Protein 3DD4 (pdb70)

Structure (mmCIF, N/CA/C/O backbone):
data_3DD4
#
_entry.id   3DD4
#
_cell.length_a   96.300
_cell.length_b   96.300
_cell.length_c   71.100
_cell.angle_alpha   90.00
_cell.angle_beta   90.00
_cell.angle_gamma   90.00
#
_symmetry.space_group_name_H-M   'I 41'
#
loop_
_entity.id
_entity.type
_entity.pdbx_description
1 polymer 'Kv channel-interacting protein 4'
2 non-polymer 'CALCIUM ION'
3 water water
#
loop_
_atom_site.group_PDB
_atom_site.id
_atom_site.type_symbol
_atom_site.label_atom_id
_atom_site.label_alt_id
_atom_site.label_comp_id
_atom_site.label_asym_id
_atom_site.label_entity_id
_atom_site.label_seq_id
_atom_site.pdbx_PDB_ins_code
_atom_site.Cartn_x
_atom_site.Cartn_y
_atom_site.Cartn_z
_atom_site.occupancy
_atom_site.B_iso_or_equiv
_atom_site.auth_seq_id
_atom_site.auth_comp_id
_atom_site.auth_asym_id
_atom_site.auth_atom_id
_atom_site.pdbx_PDB_model_num
ATOM 1 N N . MET A 1 1 ? -3.025 -4.643 3.008 1.00 121.53 1 MET A N 1
ATOM 2 C CA . MET A 1 1 ? -4.271 -3.817 3.013 1.00 118.02 1 MET A CA 1
ATOM 3 C C . MET A 1 1 ? -4.700 -3.401 1.600 1.00 124.54 1 MET A C 1
ATOM 4 O O . MET A 1 1 ? -5.116 -4.237 0.793 1.00 128.16 1 MET A O 1
ATOM 9 N N . ASN A 1 2 ? -4.600 -2.106 1.311 1.00 177.66 2 ASN A N 1
ATOM 10 C CA . ASN A 1 2 ? -4.969 -1.575 0.003 1.00 178.29 2 ASN A CA 1
ATOM 11 C C . ASN A 1 2 ? -4.022 -2.076 -1.077 1.00 177.14 2 ASN A C 1
ATOM 12 O O . ASN A 1 2 ? -4.464 -2.563 -2.117 1.00 178.89 2 ASN A O 1
ATOM 17 N N . LEU A 1 3 ? -2.720 -1.959 -0.820 1.00 136.65 3 LEU A N 1
ATOM 18 C CA . LEU A 1 3 ? -1.705 -2.372 -1.781 1.00 135.22 3 LEU A CA 1
ATOM 19 C C . LEU A 1 3 ? -2.073 -3.667 -2.494 1.00 130.92 3 LEU A C 1
ATOM 20 O O . LEU A 1 3 ? -1.893 -3.777 -3.704 1.00 127.50 3 LEU A O 1
ATOM 25 N N . GLU A 1 4 ? -2.596 -4.644 -1.759 1.00 120.35 4 GLU A N 1
ATOM 26 C CA . GLU A 1 4 ? -2.986 -5.911 -2.377 1.00 117.40 4 GLU A CA 1
ATOM 27 C C . GLU A 1 4 ? -3.841 -5.642 -3.611 1.00 105.40 4 GLU A C 1
ATOM 28 O O . GLU A 1 4 ? -3.445 -5.962 -4.729 1.00 116.28 4 GLU A O 1
ATOM 34 N N . GLY A 1 5 ? -5.012 -5.047 -3.396 1.00 139.14 5 GLY A N 1
ATOM 35 C CA . GLY A 1 5 ? -5.913 -4.747 -4.494 1.00 121.69 5 GLY A CA 1
ATOM 36 C C . GLY A 1 5 ? -5.331 -3.808 -5.536 1.00 115.27 5 GLY A C 1
ATOM 37 O O . GLY A 1 5 ? -5.911 -3.635 -6.614 1.00 112.77 5 GLY A O 1
ATOM 38 N N . LEU A 1 6 ? -4.185 -3.203 -5.223 1.00 86.63 6 LEU A N 1
ATOM 39 C CA . LEU A 1 6 ? -3.530 -2.274 -6.141 1.00 86.65 6 LEU A CA 1
ATOM 40 C C . LEU A 1 6 ? -2.418 -2.972 -6.916 1.00 87.40 6 LEU A C 1
ATOM 41 O O . LEU A 1 6 ? -2.208 -2.693 -8.094 1.00 85.67 6 LEU A O 1
ATOM 46 N N . GLU A 1 7 ? -1.685 -3.851 -6.240 1.00 80.17 7 GLU A N 1
ATOM 47 C CA . GLU A 1 7 ? -0.626 -4.607 -6.894 1.00 86.14 7 GLU A CA 1
ATOM 48 C C . GLU A 1 7 ? -1.353 -5.429 -7.935 1.00 81.00 7 GLU A C 1
ATOM 49 O O . GLU A 1 7 ? -0.816 -5.733 -8.993 1.00 82.05 7 GLU A O 1
ATOM 55 N N . MET A 1 8 ? -2.591 -5.785 -7.613 1.00 81.70 8 MET A N 1
ATOM 56 C CA . MET A 1 8 ? -3.429 -6.572 -8.504 1.00 83.75 8 MET A CA 1
ATOM 57 C C . MET A 1 8 ? -3.633 -5.865 -9.833 1.00 79.88 8 MET A C 1
ATOM 58 O O . MET A 1 8 ? -3.327 -6.407 -10.898 1.00 80.73 8 MET A O 1
ATOM 63 N N . ILE A 1 9 ? -4.163 -4.654 -9.764 1.00 85.28 9 ILE A N 1
ATOM 64 C CA . ILE A 1 9 ? -4.405 -3.874 -10.960 1.00 84.09 9 ILE A CA 1
ATOM 65 C C . ILE A 1 9 ? -3.128 -3.777 -11.800 1.00 77.60 9 ILE A C 1
ATOM 66 O O . ILE A 1 9 ? -3.175 -3.893 -13.019 1.00 75.95 9 ILE A O 1
ATOM 71 N N . ALA A 1 10 ? -1.988 -3.570 -11.151 1.00 98.52 10 ALA A N 1
ATOM 72 C CA . ALA A 1 10 ? -0.725 -3.475 -11.868 1.00 94.08 10 ALA A CA 1
ATOM 73 C C . ALA A 1 10 ? -0.480 -4.821 -12.494 1.00 91.37 10 ALA A C 1
ATOM 74 O O . ALA A 1 10 ? 0.022 -4.919 -13.608 1.00 90.44 10 ALA A O 1
ATOM 76 N N . VAL A 1 11 ? -0.843 -5.869 -11.769 1.00 69.04 11 VAL A N 1
ATOM 77 C CA . VAL A 1 11 ? -0.652 -7.223 -12.247 1.00 69.19 11 VAL A CA 1
ATOM 78 C C . VAL A 1 11 ? -1.539 -7.523 -13.449 1.00 66.82 11 VAL A C 1
ATOM 79 O O . VAL A 1 11 ? -1.082 -8.121 -14.416 1.0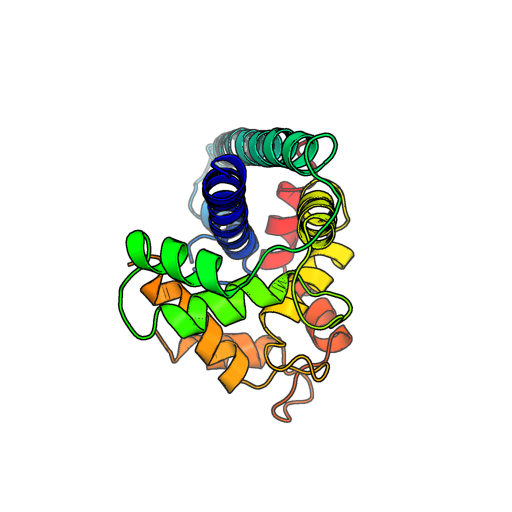0 68.73 11 VAL A O 1
ATOM 83 N N . LEU A 1 12 ? -2.799 -7.100 -13.391 1.00 73.17 12 LEU A N 1
ATOM 84 C CA . LEU A 1 12 ? -3.733 -7.329 -14.489 1.00 72.59 12 LEU A CA 1
ATOM 85 C C . LEU A 1 12 ? -3.232 -6.646 -15.775 1.00 71.47 12 LEU A C 1
ATOM 86 O O . LEU A 1 12 ? -3.414 -7.177 -16.870 1.00 71.53 12 LEU A O 1
ATOM 91 N N . ILE A 1 13 ? -2.625 -5.464 -15.647 1.00 56.96 13 ILE A N 1
ATOM 92 C CA . ILE A 1 13 ? -2.081 -4.745 -16.799 1.00 58.26 13 ILE A CA 1
ATOM 93 C C . ILE A 1 13 ? -1.084 -5.695 -17.453 1.00 55.61 13 ILE A C 1
ATOM 94 O O . ILE A 1 13 ? -1.256 -6.098 -18.599 1.00 58.43 13 ILE A O 1
ATOM 99 N N . VAL A 1 14 ? -0.042 -6.025 -16.697 1.00 56.69 14 VAL A N 1
ATOM 100 C CA . VAL A 1 14 ? 1.012 -6.939 -17.122 1.00 56.64 14 VAL A CA 1
ATOM 101 C C . VAL A 1 14 ? 0.512 -8.117 -17.992 1.00 54.90 14 VAL A C 1
ATOM 102 O O . VAL A 1 14 ? 1.208 -8.564 -18.901 1.00 54.52 14 VAL A O 1
ATOM 106 N N . ILE A 1 15 ? -0.683 -8.622 -17.702 1.00 53.42 15 ILE A N 1
ATOM 107 C CA . ILE A 1 15 ? -1.265 -9.697 -18.488 1.00 57.33 15 ILE A CA 1
ATOM 108 C C . ILE A 1 15 ? -1.732 -9.106 -19.822 1.00 55.51 15 ILE A C 1
ATOM 109 O O . ILE A 1 15 ? -1.331 -9.566 -20.889 1.00 57.33 15 ILE A O 1
ATOM 114 N N . VAL A 1 16 ? -2.584 -8.086 -19.753 1.00 61.75 16 VAL A N 1
ATOM 115 C CA . VAL A 1 16 ? -3.093 -7.455 -20.959 1.00 58.68 16 VAL A CA 1
ATOM 116 C C . VAL A 1 16 ? -1.957 -7.135 -21.909 1.00 61.21 16 VAL A C 1
ATOM 117 O O . VAL A 1 16 ? -2.052 -7.411 -23.094 1.00 58.93 16 VAL A O 1
ATOM 121 N N . LEU A 1 17 ? -0.879 -6.548 -21.400 1.00 64.15 17 LEU A N 1
ATOM 122 C CA . LEU A 1 17 ? 0.285 -6.255 -22.241 1.00 68.76 17 LEU A CA 1
ATOM 123 C C . LEU A 1 17 ? 0.884 -7.567 -22.750 1.00 72.30 17 LEU A C 1
ATOM 124 O O . LEU A 1 17 ? 1.289 -7.657 -23.910 1.00 73.55 17 LEU A O 1
ATOM 129 N N . PHE A 1 18 ? 0.939 -8.582 -21.879 1.00 60.44 18 PHE A N 1
ATOM 130 C CA . PHE A 1 18 ? 1.507 -9.880 -22.253 1.00 62.33 18 PHE A CA 1
ATOM 131 C C . PHE A 1 18 ? 0.778 -10.542 -23.396 1.00 56.24 18 PHE A C 1
ATOM 132 O O . PHE A 1 18 ? 1.387 -11.239 -24.191 1.00 57.18 18 PHE A O 1
ATOM 140 N N . VAL A 1 19 ? -0.525 -10.315 -23.487 1.00 58.43 19 VAL A N 1
ATOM 141 C CA . VAL A 1 19 ? -1.303 -10.876 -24.582 1.00 53.98 19 VAL A CA 1
ATOM 142 C C . VAL A 1 19 ? -0.998 -10.029 -25.817 1.00 52.82 19 VAL A C 1
ATOM 143 O O . VAL A 1 19 ? -0.578 -10.566 -26.839 1.00 51.24 19 VAL A O 1
ATOM 147 N N . LYS A 1 20 ? -1.203 -8.711 -25.699 1.00 45.78 20 LYS A N 1
ATOM 148 C CA . LYS A 1 20 ? -0.990 -7.779 -26.802 1.00 46.10 20 LYS A CA 1
ATOM 149 C C . LYS A 1 20 ? 0.264 -8.156 -27.529 1.00 44.15 20 LYS A C 1
ATOM 150 O O . LYS A 1 20 ? 0.227 -8.384 -28.748 1.00 46.11 20 LYS A O 1
ATOM 156 N N . LEU A 1 21 ? 1.363 -8.224 -26.769 1.00 51.97 21 LEU A N 1
ATOM 157 C CA . LEU A 1 21 ? 2.686 -8.564 -27.299 1.00 52.42 21 LEU A CA 1
ATOM 158 C C . LEU A 1 21 ? 2.721 -9.948 -27.919 1.00 53.62 21 LEU A C 1
ATOM 159 O O . LEU A 1 21 ? 3.144 -10.119 -29.059 1.00 53.04 21 LEU A O 1
ATOM 164 N N . LEU A 1 22 ? 2.277 -10.937 -27.164 1.00 51.56 22 LEU A N 1
ATOM 165 C CA . LEU A 1 22 ? 2.237 -12.290 -27.662 1.00 55.20 22 LEU A CA 1
ATOM 166 C C . LEU A 1 22 ? 1.563 -12.278 -29.039 1.00 54.83 22 LEU A C 1
ATOM 167 O O . LEU A 1 22 ? 2.069 -12.868 -29.992 1.00 55.37 22 LEU A O 1
ATOM 172 N N . GLU A 1 23 ? 0.427 -11.593 -29.137 1.00 61.42 23 GLU A N 1
ATOM 173 C CA . GLU A 1 23 ? -0.295 -11.497 -30.392 1.00 61.35 23 GLU A CA 1
ATOM 174 C C . GLU A 1 23 ? 0.565 -10.830 -31.437 1.00 61.66 23 GLU A C 1
ATOM 175 O O . GLU A 1 23 ? 0.570 -11.244 -32.600 1.00 59.10 23 GLU A O 1
ATOM 181 N N . GLN A 1 24 ? 1.255 -9.767 -31.011 1.00 53.93 24 GLN A N 1
ATOM 182 C CA . GLN A 1 24 ? 2.141 -8.986 -31.864 1.00 56.70 24 GLN A CA 1
ATOM 183 C C . GLN A 1 24 ? 3.190 -9.894 -32.443 1.00 55.07 24 GLN A C 1
ATOM 184 O O . GLN A 1 24 ? 3.590 -9.727 -33.584 1.00 53.97 24 GLN A O 1
ATOM 190 N N . PHE A 1 25 ? 3.626 -10.855 -31.639 1.00 60.42 25 PHE A N 1
ATOM 191 C CA . PHE A 1 25 ? 4.638 -11.827 -32.045 1.00 59.72 25 PHE A CA 1
ATOM 192 C C . PHE A 1 25 ? 4.131 -12.910 -32.982 1.00 59.36 25 PHE A C 1
ATOM 193 O O . PHE A 1 25 ? 4.931 -13.634 -33.563 1.00 60.18 25 PHE A O 1
ATOM 201 N N . GLY A 1 26 ? 2.817 -13.032 -33.123 1.00 57.60 26 GLY A N 1
ATOM 202 C CA . GLY A 1 26 ? 2.290 -14.067 -33.988 1.00 58.81 26 GLY A CA 1
ATOM 203 C C . GLY A 1 26 ? 2.323 -15.382 -33.229 1.00 62.76 26 GLY A C 1
ATOM 204 O O . GLY A 1 26 ? 2.233 -16.471 -33.795 1.00 61.85 26 GLY A O 1
ATOM 205 N N . LEU A 1 27 ? 2.481 -15.289 -31.922 1.00 65.64 27 LEU A N 1
ATOM 206 C CA . LEU A 1 27 ? 2.499 -16.492 -31.128 1.00 71.95 27 LEU A CA 1
ATOM 207 C C . LEU A 1 27 ? 1.061 -16.751 -30.729 1.00 78.83 27 LEU A C 1
ATOM 208 O O . LEU A 1 27 ? 0.773 -17.724 -30.039 1.00 76.06 27 LEU A O 1
ATOM 213 N N . ILE A 1 28 ? 0.161 -15.872 -31.180 1.00 65.79 28 ILE A N 1
ATOM 214 C CA . ILE A 1 28 ? -1.272 -15.983 -30.882 1.00 80.53 28 ILE A CA 1
ATOM 215 C C . ILE A 1 28 ? -2.110 -15.760 -32.152 1.00 93.27 28 ILE A C 1
ATOM 216 O O . ILE A 1 28 ? -2.846 -16.680 -32.568 1.00 98.00 28 ILE A O 1
ATOM 221 N N . GLU A 1 33 ? -3.339 -11.712 -37.681 1.00 106.84 33 GLU A N 1
ATOM 222 C CA . GLU A 1 33 ? -3.805 -10.414 -38.267 1.00 103.44 33 GLU A CA 1
ATOM 223 C C . GLU A 1 33 ? -3.168 -9.232 -37.518 1.00 96.56 33 GLU A C 1
ATOM 224 O O . GLU A 1 33 ? -2.873 -8.188 -38.099 1.00 99.93 33 GLU A O 1
ATOM 230 N N . ASP A 1 34 ? -2.965 -9.412 -36.219 1.00 108.18 34 ASP A N 1
ATOM 231 C CA . ASP A 1 34 ? -2.386 -8.375 -35.383 1.00 100.52 34 ASP A CA 1
ATOM 232 C C . ASP A 1 34 ? -0.881 -8.535 -35.284 1.00 95.30 34 ASP A C 1
ATOM 233 O O . ASP A 1 34 ? -0.262 -8.058 -34.334 1.00 92.33 34 ASP A O 1
ATOM 238 N N . SER A 1 35 ? -0.280 -9.199 -36.259 1.00 76.12 35 SER A N 1
ATOM 239 C CA . SER A 1 35 ? 1.159 -9.414 -36.213 1.00 70.61 35 SER A CA 1
ATOM 240 C C . SER A 1 35 ? 1.935 -8.204 -36.711 1.00 66.54 35 SER A C 1
ATOM 241 O O . SER A 1 35 ? 1.551 -7.591 -37.708 1.00 67.02 35 SER A O 1
ATOM 244 N N . VAL A 1 36 ? 3.025 -7.852 -36.024 1.00 63.52 36 VAL A N 1
ATOM 245 C CA . VAL A 1 36 ? 3.810 -6.693 -36.449 1.00 57.75 36 VAL A CA 1
ATOM 246 C C . VAL A 1 36 ? 4.260 -6.883 -37.885 1.00 55.47 36 VAL A C 1
ATOM 247 O O . VAL A 1 36 ? 4.300 -5.937 -38.654 1.00 56.16 36 VAL A O 1
ATOM 251 N N . GLU A 1 37 ? 4.599 -8.106 -38.260 1.00 58.99 37 GLU A N 1
ATOM 252 C CA . GLU A 1 37 ? 5.008 -8.342 -39.635 1.00 61.02 37 GLU A CA 1
ATOM 253 C C . GLU A 1 37 ? 3.814 -8.144 -40.564 1.00 60.48 37 GLU A C 1
ATOM 254 O O . GLU A 1 37 ? 3.968 -7.582 -41.650 1.00 61.63 37 GLU A O 1
ATOM 260 N N . ASP A 1 38 ? 2.633 -8.593 -40.127 1.00 58.01 38 ASP A N 1
ATOM 261 C CA . ASP A 1 38 ? 1.405 -8.459 -40.919 1.00 59.98 38 ASP A CA 1
ATOM 262 C C . ASP A 1 38 ? 1.154 -6.977 -41.092 1.00 58.81 38 ASP A C 1
ATOM 263 O O . ASP A 1 38 ? 0.834 -6.486 -42.173 1.00 59.24 38 ASP A O 1
ATOM 268 N N . GLU A 1 39 ? 1.298 -6.269 -39.986 1.00 63.16 39 GLU A N 1
ATOM 269 C CA . GLU A 1 39 ? 1.115 -4.839 -39.961 1.00 64.23 39 GLU A CA 1
ATOM 270 C C . GLU A 1 39 ? 2.097 -4.199 -40.944 1.00 62.75 39 GLU A C 1
ATOM 271 O O . GLU A 1 39 ? 1.758 -3.263 -41.654 1.00 61.83 39 GLU A O 1
ATOM 277 N N . LEU A 1 40 ? 3.315 -4.725 -41.000 1.00 55.00 40 LEU A N 1
ATOM 278 C CA . LEU A 1 40 ? 4.331 -4.163 -41.864 1.00 57.91 40 LEU A CA 1
ATOM 279 C C . LEU A 1 40 ? 4.016 -4.371 -43.305 1.00 56.64 40 LEU A C 1
ATOM 280 O O . LEU A 1 40 ? 4.061 -3.428 -44.078 1.00 56.60 40 LEU A O 1
ATOM 285 N N . GLU A 1 41 ? 3.712 -5.611 -43.671 1.00 67.99 41 GLU A N 1
ATOM 286 C CA . GLU A 1 41 ? 3.413 -5.968 -45.057 1.00 70.05 41 GLU A CA 1
ATOM 287 C C . GLU A 1 41 ? 2.088 -5.440 -45.577 1.00 71.13 41 GLU A C 1
ATOM 288 O O . GLU A 1 41 ? 1.727 -5.691 -46.720 1.00 72.30 41 GLU A O 1
ATOM 294 N N . MET A 1 42 ? 1.361 -4.710 -44.742 1.00 76.99 42 MET A N 1
ATOM 295 C CA . MET A 1 42 ? 0.077 -4.133 -45.126 1.00 79.42 42 MET A CA 1
ATOM 296 C C . MET A 1 42 ? 0.354 -2.758 -45.744 1.00 79.60 42 MET A C 1
ATOM 297 O O . MET A 1 42 ? -0.504 -2.173 -46.404 1.00 79.81 42 MET A O 1
ATOM 302 N N . ALA A 1 43 ? 1.559 -2.244 -45.521 1.00 67.49 43 ALA A N 1
ATOM 303 C CA . ALA A 1 43 ? 1.956 -0.945 -46.049 1.00 68.58 43 ALA A CA 1
ATOM 304 C C . ALA A 1 43 ? 2.166 -1.046 -47.557 1.00 69.11 43 ALA A C 1
ATOM 305 O O . ALA A 1 43 ? 1.820 -2.064 -48.161 1.00 68.75 43 ALA A O 1
ATOM 307 N N . THR A 1 44 ? 2.764 -0.024 -48.165 1.00 76.00 44 THR A N 1
ATOM 308 C CA . THR A 1 44 ? 2.943 -0.035 -49.614 1.00 82.50 44 THR A CA 1
ATOM 309 C C . THR A 1 44 ? 4.340 0.120 -50.220 1.00 85.71 44 THR A C 1
ATOM 310 O O . THR A 1 44 ? 5.252 -0.676 -50.001 1.00 87.60 44 THR A O 1
ATOM 314 N N . VAL A 1 45 ? 4.451 1.157 -51.042 1.00 142.74 45 VAL A N 1
ATOM 315 C CA . VAL A 1 45 ? 5.667 1.495 -51.760 1.00 151.91 45 VAL A CA 1
ATOM 316 C C . VAL A 1 45 ? 6.588 2.393 -50.939 1.00 150.76 45 VAL A C 1
ATOM 317 O O . VAL A 1 45 ? 7.240 1.925 -50.011 1.00 154.21 45 VAL A O 1
ATOM 321 N N . ARG A 1 46 ? 6.633 3.677 -51.276 1.00 141.56 46 ARG A N 1
ATOM 322 C CA . ARG A 1 46 ? 7.495 4.615 -50.570 1.00 142.57 46 ARG A CA 1
ATOM 323 C C . ARG A 1 46 ? 7.062 4.805 -49.120 1.00 140.63 46 ARG A C 1
ATOM 324 O O . ARG A 1 46 ? 7.326 5.853 -48.520 1.00 138.67 46 ARG A O 1
ATOM 332 N N . HIS A 1 47 ? 6.393 3.804 -48.555 1.00 94.03 47 HIS A N 1
ATOM 333 C CA . HIS A 1 47 ? 5.951 3.902 -47.165 1.00 93.07 47 HIS A CA 1
ATOM 334 C C . HIS A 1 47 ? 6.559 2.845 -46.244 1.00 87.71 47 HIS A C 1
ATOM 335 O O . HIS A 1 47 ? 6.766 3.093 -45.059 1.00 89.68 47 HIS A O 1
ATOM 342 N N . ARG A 1 48 ? 6.862 1.677 -46.797 1.00 81.68 48 ARG A N 1
ATOM 343 C CA . ARG A 1 48 ? 7.450 0.593 -46.019 1.00 75.60 48 ARG A CA 1
ATOM 344 C C . ARG A 1 48 ? 8.387 1.134 -44.935 1.00 73.21 48 ARG A C 1
ATOM 345 O O . ARG A 1 48 ? 8.207 0.840 -43.750 1.00 67.51 48 ARG A O 1
ATOM 353 N N . PRO A 1 49 ? 9.403 1.933 -45.321 1.00 79.55 49 PRO A N 1
ATOM 354 C CA . PRO A 1 49 ? 10.306 2.463 -44.297 1.00 77.81 49 PRO A CA 1
ATOM 355 C C . PRO A 1 49 ? 9.617 3.376 -43.287 1.00 78.25 49 PRO A C 1
ATOM 356 O O . PRO A 1 49 ? 9.998 3.423 -42.119 1.00 74.37 49 PRO A O 1
ATOM 360 N N . GLU A 1 50 ? 8.602 4.103 -43.733 1.00 79.08 50 GLU A N 1
ATOM 361 C CA . GLU A 1 50 ? 7.880 4.990 -42.835 1.00 80.76 50 GLU A CA 1
ATOM 362 C C . GLU A 1 50 ? 7.048 4.173 -41.849 1.00 79.93 50 GLU A C 1
ATOM 363 O O . GLU A 1 50 ? 6.832 4.587 -40.713 1.00 79.68 50 GLU A O 1
ATOM 369 N N . ALA A 1 51 ? 6.603 3.000 -42.288 1.00 66.02 51 ALA A N 1
ATOM 370 C CA . ALA A 1 51 ? 5.815 2.091 -41.457 1.00 65.02 51 ALA A CA 1
ATOM 371 C C . ALA A 1 51 ? 6.730 1.445 -40.421 1.00 62.86 51 ALA A C 1
ATOM 372 O O . ALA A 1 51 ? 6.414 1.377 -39.233 1.00 65.20 51 ALA A O 1
ATOM 374 N N . LEU A 1 52 ? 7.872 0.962 -40.891 1.00 59.71 52 LEU A N 1
ATOM 375 C CA . LEU A 1 52 ? 8.867 0.349 -40.020 1.00 62.75 52 LEU A CA 1
ATOM 376 C C . LEU A 1 52 ? 9.172 1.310 -38.859 1.00 63.14 52 LEU A C 1
ATOM 377 O O . LEU A 1 52 ? 9.322 0.901 -37.712 1.00 61.95 52 LEU A O 1
ATOM 382 N N . GLU A 1 53 ? 9.255 2.598 -39.162 1.00 63.22 53 GLU A N 1
ATOM 383 C CA . GLU A 1 53 ? 9.516 3.591 -38.130 1.00 70.34 53 GLU A CA 1
ATOM 384 C C . GLU A 1 53 ? 8.382 3.652 -37.095 1.00 69.61 53 GLU A C 1
ATOM 385 O O . GLU A 1 53 ? 8.652 3.654 -35.892 1.00 71.45 53 GLU A O 1
ATOM 391 N N . LEU A 1 54 ? 7.127 3.709 -37.562 1.00 74.77 54 LEU A N 1
ATOM 392 C CA . LEU A 1 54 ? 5.952 3.748 -36.672 1.00 75.19 54 LEU A CA 1
ATOM 393 C C . LEU A 1 54 ? 5.901 2.528 -35.781 1.00 72.03 54 LEU A C 1
ATOM 394 O O . LEU A 1 54 ? 5.750 2.641 -34.567 1.00 72.44 54 LEU A O 1
ATOM 399 N N . LEU A 1 55 ? 5.999 1.358 -36.397 1.00 68.94 55 LEU A N 1
ATOM 400 C CA . LEU A 1 55 ? 5.992 0.120 -35.651 1.00 65.46 55 LEU A CA 1
ATOM 401 C C . LEU A 1 55 ? 7.037 0.189 -34.544 1.00 63.67 55 LEU A C 1
ATOM 402 O O . LEU A 1 55 ? 6.748 -0.131 -33.388 1.00 62.67 55 LEU A O 1
ATOM 407 N N . GLU A 1 56 ? 8.246 0.616 -34.893 1.00 64.16 56 GLU A N 1
ATOM 408 C CA . GLU A 1 56 ? 9.310 0.738 -33.913 1.00 64.38 56 GLU A CA 1
ATOM 409 C C . GLU A 1 56 ? 8.963 1.700 -32.767 1.00 62.48 56 GLU A C 1
ATOM 410 O O . GLU A 1 56 ? 9.109 1.352 -31.593 1.00 62.83 56 GLU A O 1
ATOM 416 N N . ALA A 1 57 ? 8.495 2.901 -33.100 1.00 65.66 57 ALA A N 1
ATOM 417 C CA . ALA A 1 57 ? 8.128 3.853 -32.071 1.00 64.13 57 ALA A CA 1
ATOM 418 C C . ALA A 1 57 ? 7.183 3.168 -31.111 1.00 65.04 57 ALA A C 1
ATOM 419 O O . ALA A 1 57 ? 7.535 2.958 -29.959 1.00 66.98 57 ALA A O 1
ATOM 421 N N . GLN A 1 58 ? 5.998 2.795 -31.586 1.00 66.63 58 GLN A N 1
ATOM 422 C CA . GLN A 1 58 ? 5.013 2.157 -30.719 1.00 68.37 58 GLN A CA 1
ATOM 423 C C . GLN A 1 58 ? 5.473 0.907 -29.963 1.00 64.28 58 GLN A C 1
ATOM 424 O O . GLN A 1 58 ? 4.955 0.605 -28.890 1.00 64.62 58 GLN A O 1
ATOM 430 N N . SER A 1 59 ? 6.426 0.165 -30.504 1.00 57.45 59 SER A N 1
ATOM 431 C CA . SER A 1 59 ? 6.895 -0.992 -29.770 1.00 57.25 59 SER A CA 1
ATOM 432 C C . SER A 1 59 ? 7.856 -0.483 -28.676 1.00 56.40 59 SER A C 1
ATOM 433 O O . SER A 1 59 ? 8.141 -1.189 -27.691 1.00 54.59 59 SER A O 1
ATOM 436 N N . LYS A 1 60 ? 8.348 0.745 -28.850 1.00 61.01 60 LYS A N 1
ATOM 437 C CA . LYS A 1 60 ? 9.251 1.332 -27.873 1.00 64.82 60 LYS A CA 1
ATOM 438 C C . LYS A 1 60 ? 8.486 1.834 -26.652 1.00 65.50 60 LYS A C 1
ATOM 439 O O . LYS A 1 60 ? 8.996 1.813 -25.528 1.00 66.67 60 LYS A O 1
ATOM 445 N N . PHE A 1 61 ? 7.259 2.294 -26.868 1.00 70.37 61 PHE A N 1
ATOM 446 C CA . PHE A 1 61 ? 6.431 2.745 -25.759 1.00 70.18 61 PHE A CA 1
ATOM 447 C C . PHE A 1 61 ? 6.199 1.500 -24.934 1.00 68.02 61 PHE A C 1
ATOM 448 O O . PHE A 1 61 ? 6.414 1.484 -23.726 1.00 67.79 61 PHE A O 1
ATOM 456 N N . THR A 1 62 ? 5.738 0.459 -25.618 1.00 53.80 62 THR A N 1
ATOM 457 C CA . THR A 1 62 ? 5.461 -0.795 -24.970 1.00 50.84 62 THR A CA 1
ATOM 458 C C . THR A 1 62 ? 6.689 -1.205 -24.181 1.00 49.92 62 THR A C 1
ATOM 459 O O . THR A 1 62 ? 6.553 -1.503 -23.007 1.00 51.63 62 THR A O 1
ATOM 463 N N . LYS A 1 63 ? 7.885 -1.188 -24.771 1.00 50.58 63 LYS A N 1
ATOM 464 C CA . LYS A 1 63 ? 9.066 -1.547 -23.969 1.00 52.33 63 LYS A CA 1
ATOM 465 C C . LYS A 1 63 ? 9.017 -0.757 -22.655 1.00 52.05 63 LYS A C 1
ATOM 466 O O . LYS A 1 63 ? 9.060 -1.335 -21.562 1.00 52.31 63 LYS A O 1
ATOM 472 N N . LYS A 1 64 ? 8.916 0.568 -22.774 1.00 55.44 64 LYS A N 1
ATOM 473 C CA . LYS A 1 64 ? 8.872 1.460 -21.611 1.00 58.43 64 LYS A CA 1
ATOM 474 C C . LYS A 1 64 ? 7.819 1.089 -20.578 1.00 56.73 64 LYS A C 1
ATOM 475 O O . LYS A 1 64 ? 8.096 1.107 -19.402 1.00 55.19 64 LYS A O 1
ATOM 481 N N . GLU A 1 65 ? 6.606 0.770 -21.005 1.00 71.28 65 GLU A N 1
ATOM 482 C CA . GLU A 1 65 ? 5.610 0.386 -20.019 1.00 72.93 65 GLU A CA 1
ATOM 483 C C . GLU A 1 65 ? 6.164 -0.810 -19.274 1.00 71.96 65 GLU A C 1
ATOM 484 O O . GLU A 1 65 ? 6.107 -0.861 -18.049 1.00 73.18 65 GLU A O 1
ATOM 490 N N . LEU A 1 66 ? 6.703 -1.777 -20.009 1.00 65.23 66 LEU A N 1
ATOM 491 C CA . LEU A 1 66 ? 7.243 -2.954 -19.353 1.00 66.12 66 LEU A CA 1
ATOM 492 C C . LEU A 1 66 ? 8.365 -2.554 -18.404 1.00 69.06 66 LEU A C 1
ATOM 493 O O . LEU A 1 66 ? 8.440 -3.050 -17.282 1.00 68.24 66 LEU A O 1
ATOM 498 N N . GLN A 1 67 ? 9.226 -1.641 -18.837 1.00 64.51 67 GLN A N 1
ATOM 499 C CA . GLN A 1 67 ? 10.325 -1.197 -17.988 1.00 67.60 67 GLN A CA 1
ATOM 500 C C . GLN A 1 67 ? 9.772 -0.614 -16.705 1.00 67.59 67 GLN A C 1
ATOM 501 O O . GLN A 1 67 ? 10.195 -0.980 -15.623 1.00 69.10 67 GLN A O 1
ATOM 507 N N . ILE A 1 68 ? 8.817 0.294 -16.822 1.00 53.45 68 ILE A N 1
ATOM 508 C CA . ILE A 1 68 ? 8.229 0.887 -15.637 1.00 53.65 68 ILE A CA 1
ATOM 509 C C . ILE A 1 68 ? 7.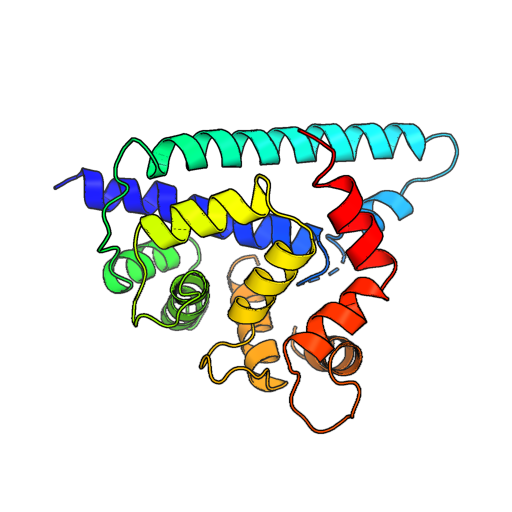588 -0.234 -14.828 1.00 54.31 68 ILE A C 1
ATOM 510 O O . ILE A 1 68 ? 7.978 -0.465 -13.686 1.00 53.47 68 ILE A O 1
ATOM 515 N N . LEU A 1 69 ? 6.632 -0.955 -15.415 1.00 61.31 69 LEU A N 1
ATOM 516 C CA . LEU A 1 69 ? 5.992 -2.070 -14.707 1.00 62.59 69 LEU A CA 1
ATOM 517 C C . LEU A 1 69 ? 7.044 -2.964 -14.071 1.00 65.91 69 LEU A C 1
ATOM 518 O O . LEU A 1 69 ? 6.897 -3.402 -12.936 1.00 67.59 69 LEU A O 1
ATOM 523 N N . TYR A 1 70 ? 8.122 -3.215 -14.798 1.00 75.25 70 TYR A N 1
ATOM 524 C CA . TYR A 1 70 ? 9.194 -4.046 -14.280 1.00 80.24 70 TYR A CA 1
ATOM 525 C C . TYR A 1 70 ? 9.839 -3.469 -13.022 1.00 82.51 70 TYR A C 1
ATOM 526 O O . TYR A 1 70 ? 9.776 -4.074 -11.947 1.00 82.12 70 TYR A O 1
ATOM 535 N N . ARG A 1 71 ? 10.465 -2.303 -13.149 1.00 78.63 71 ARG A N 1
ATOM 536 C CA . ARG A 1 71 ? 11.116 -1.688 -12.001 1.00 83.75 71 ARG A CA 1
ATOM 537 C C . ARG A 1 71 ? 10.103 -1.565 -10.869 1.00 81.78 71 ARG A C 1
ATOM 538 O O . ARG A 1 71 ? 10.468 -1.504 -9.705 1.00 80.05 71 ARG A O 1
ATOM 546 N N . GLY A 1 72 ? 8.824 -1.533 -11.217 1.00 84.42 72 GLY A N 1
ATOM 547 C CA . GLY A 1 72 ? 7.803 -1.440 -10.193 1.00 84.02 72 GLY A CA 1
ATOM 548 C C . GLY A 1 72 ? 7.761 -2.714 -9.386 1.00 82.87 72 GLY A C 1
ATOM 549 O O . GLY A 1 72 ? 8.318 -2.772 -8.298 1.00 80.43 72 GLY A O 1
ATOM 550 N N . PHE A 1 73 ? 7.103 -3.736 -9.923 1.00 95.48 73 PHE A N 1
ATOM 551 C CA . PHE A 1 73 ? 7.013 -5.023 -9.255 1.00 98.37 73 PHE A CA 1
ATOM 552 C C . PHE A 1 73 ? 8.324 -5.350 -8.540 1.00 100.44 73 PHE A C 1
ATOM 553 O O . PHE A 1 73 ? 8.312 -5.776 -7.392 1.00 100.24 73 PHE A O 1
ATOM 561 N N . LYS A 1 74 ? 9.448 -5.128 -9.218 1.00 108.72 74 LYS A N 1
ATOM 562 C CA . LYS A 1 74 ? 10.772 -5.418 -8.659 1.00 113.41 74 LYS A CA 1
ATOM 563 C C . LYS A 1 74 ? 11.030 -4.727 -7.322 1.00 117.49 74 LYS A C 1
ATOM 564 O O . LYS A 1 74 ? 10.556 -5.175 -6.287 1.00 119.90 74 LYS A O 1
ATOM 570 N N . ASN A 1 75 ? 11.800 -3.647 -7.339 1.00 91.45 75 ASN A N 1
ATOM 571 C CA . ASN A 1 75 ? 12.087 -2.926 -6.105 1.00 100.80 75 ASN A CA 1
ATOM 572 C C . ASN A 1 75 ? 10.837 -2.223 -5.590 1.00 99.13 75 ASN A C 1
ATOM 573 O O . ASN A 1 75 ? 10.757 -0.997 -5.570 1.00 97.83 75 ASN A O 1
ATOM 578 N N . GLU A 1 76 ? 9.863 -3.017 -5.165 1.00 94.35 76 GLU A N 1
ATOM 579 C CA . GLU A 1 76 ? 8.614 -2.475 -4.654 1.00 96.17 76 GLU A CA 1
ATOM 580 C C . GLU A 1 76 ? 7.749 -3.553 -4.016 1.00 96.89 76 GLU A C 1
ATOM 581 O O . GLU A 1 76 ? 6.811 -3.238 -3.284 1.00 102.20 76 GLU A O 1
ATOM 587 N N . CYS A 1 77 ? 8.048 -4.815 -4.325 1.00 149.32 77 CYS A N 1
ATOM 588 C CA . CYS A 1 77 ? 7.322 -5.969 -3.783 1.00 149.09 77 CYS A CA 1
ATOM 589 C C . CYS A 1 77 ? 7.737 -7.246 -4.513 1.00 145.02 77 CYS A C 1
ATOM 590 O O . CYS A 1 77 ? 6.917 -7.901 -5.154 1.00 146.19 77 CYS A O 1
ATOM 593 N N . PRO A 1 78 ? 9.026 -7.615 -4.424 1.00 112.30 78 PRO A N 1
ATOM 594 C CA . PRO A 1 78 ? 9.562 -8.813 -5.076 1.00 111.78 78 PRO A CA 1
ATOM 595 C C . PRO A 1 78 ? 9.424 -10.124 -4.290 1.00 110.50 78 PRO A C 1
ATOM 596 O O . PRO A 1 78 ? 9.991 -11.147 -4.687 1.00 120.42 78 PRO A O 1
ATOM 600 N N . SER A 1 79 ? 8.693 -10.097 -3.178 1.00 138.51 79 SER A N 1
ATOM 601 C CA . SER A 1 79 ? 8.502 -11.298 -2.372 1.00 136.15 79 SER A CA 1
ATOM 602 C C . SER A 1 79 ? 7.682 -12.322 -3.162 1.00 136.85 79 SER A C 1
ATOM 603 O O . SER A 1 79 ? 8.185 -12.923 -4.111 1.00 127.96 79 SER A O 1
ATOM 606 N N . GLY A 1 80 ? 6.424 -12.524 -2.782 1.00 106.43 80 GLY A N 1
ATOM 607 C CA . GLY A 1 80 ? 5.604 -13.478 -3.507 1.00 112.74 80 GLY A CA 1
ATOM 608 C C . GLY A 1 80 ? 4.458 -14.022 -2.683 1.00 113.43 80 GLY A C 1
ATOM 609 O O . GLY A 1 80 ? 4.627 -14.316 -1.503 1.00 117.50 80 GLY A O 1
ATOM 610 N N . VAL A 1 81 ? 3.292 -14.151 -3.308 1.00 147.27 81 VAL A N 1
ATOM 611 C CA . VAL A 1 81 ? 2.103 -14.664 -2.633 1.00 141.25 81 VAL A CA 1
ATOM 612 C C . VAL A 1 81 ? 0.841 -14.288 -3.411 1.00 136.26 81 VAL A C 1
ATOM 613 O O . VAL A 1 81 ? -0.270 -14.410 -2.896 1.00 133.93 81 VAL A O 1
ATOM 617 N N . VAL A 1 82 ? 1.013 -13.821 -4.645 1.00 105.48 82 VAL A N 1
ATOM 618 C CA . VAL A 1 82 ? -0.133 -13.440 -5.477 1.00 95.54 82 VAL A CA 1
ATOM 619 C C . VAL A 1 82 ? -1.138 -14.587 -5.408 1.00 97.88 82 VAL A C 1
ATOM 620 O O . VAL A 1 82 ? -0.770 -15.741 -5.635 1.00 95.27 82 VAL A O 1
ATOM 624 N N . ASN A 1 83 ? -2.395 -14.293 -5.088 1.00 102.36 83 ASN A N 1
ATOM 625 C CA . ASN A 1 83 ? -3.381 -15.365 -5.011 1.00 105.02 83 ASN A CA 1
ATOM 626 C C . ASN A 1 83 ? -4.326 -15.350 -6.206 1.00 100.93 83 ASN A C 1
ATOM 627 O O . ASN A 1 83 ? -5.069 -14.394 -6.437 1.00 100.08 83 ASN A O 1
ATOM 632 N N . GLU A 1 84 ? -4.278 -16.431 -6.971 1.00 95.01 84 GLU A N 1
ATOM 633 C CA . GLU A 1 84 ? -5.095 -16.584 -8.166 1.00 98.70 84 GLU A CA 1
ATOM 634 C C . GLU A 1 84 ? -6.585 -16.314 -7.928 1.00 98.17 84 GLU A C 1
ATOM 635 O O . GLU A 1 84 ? -7.344 -16.120 -8.877 1.00 101.34 84 GLU A O 1
ATOM 641 N N . GLU A 1 85 ? -7.003 -16.283 -6.668 1.00 107.05 85 GLU A N 1
ATOM 642 C CA . GLU A 1 85 ? -8.414 -16.064 -6.354 1.00 110.47 85 GLU A CA 1
ATOM 643 C C . GLU A 1 85 ? -8.851 -14.608 -6.547 1.00 108.94 85 GLU A C 1
ATOM 644 O O . GLU A 1 85 ? -9.770 -14.323 -7.330 1.00 107.34 85 GLU A O 1
ATOM 650 N N . THR A 1 86 ? -8.200 -13.694 -5.828 1.00 91.84 86 THR A N 1
ATOM 651 C CA . THR A 1 86 ? -8.521 -12.273 -5.914 1.00 96.42 86 THR A CA 1
ATOM 652 C C . THR A 1 86 ? -8.303 -11.817 -7.349 1.00 93.63 86 THR A C 1
ATOM 653 O O . THR A 1 86 ? -9.069 -11.013 -7.885 1.00 95.67 86 THR A O 1
ATOM 657 N N . PHE A 1 87 ? -7.248 -12.355 -7.957 1.00 118.77 87 PHE A N 1
ATOM 658 C CA . PHE A 1 87 ? -6.878 -12.066 -9.342 1.00 116.47 87 PHE A CA 1
ATOM 659 C C . PHE A 1 87 ? -8.019 -12.384 -10.316 1.00 112.69 87 PHE A C 1
ATOM 660 O O . PHE A 1 87 ? -8.353 -11.575 -11.184 1.00 110.45 87 PHE A O 1
ATOM 668 N N . LYS A 1 88 ? -8.601 -13.571 -10.179 1.00 121.75 88 LYS A N 1
ATOM 669 C CA . LYS A 1 88 ? -9.705 -13.987 -11.034 1.00 122.59 88 LYS A CA 1
ATOM 670 C C . LYS A 1 88 ? -10.882 -13.029 -10.865 1.00 126.49 88 LYS A C 1
ATOM 671 O O . LYS A 1 88 ? -11.649 -12.796 -11.802 1.00 127.76 88 LYS A O 1
ATOM 677 N N . GLU A 1 89 ? -11.018 -12.481 -9.660 1.00 135.84 89 GLU A N 1
AT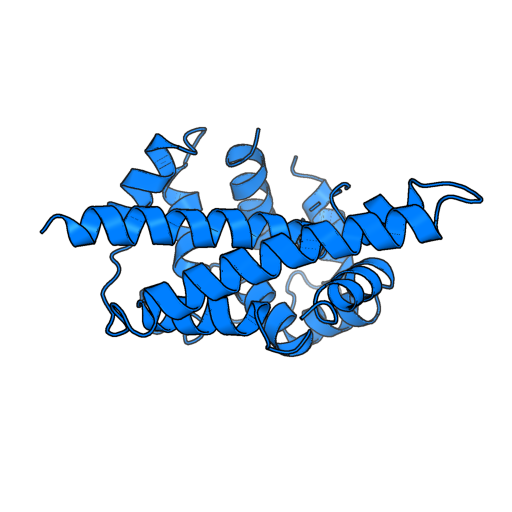OM 678 C CA . GLU A 1 89 ? -12.092 -11.543 -9.343 1.00 141.37 89 GLU A CA 1
ATOM 679 C C . GLU A 1 89 ? -11.979 -10.294 -10.225 1.00 138.28 89 GLU A C 1
ATOM 680 O O . GLU A 1 89 ? -12.951 -9.839 -10.839 1.00 138.94 89 GLU A O 1
ATOM 686 N N . ILE A 1 90 ? -10.765 -9.762 -10.279 1.00 118.45 90 ILE A N 1
ATOM 687 C CA . ILE A 1 90 ? -10.444 -8.582 -11.060 1.00 115.31 90 ILE A CA 1
ATOM 688 C C . ILE A 1 90 ? -10.590 -8.869 -12.542 1.00 110.80 90 ILE A C 1
ATOM 689 O O . ILE A 1 90 ? -11.236 -8.107 -13.265 1.00 111.95 90 ILE A O 1
ATOM 694 N N . TYR A 1 91 ? -9.987 -9.967 -12.994 1.00 93.78 91 TYR A N 1
ATOM 695 C CA . TYR A 1 91 ? -10.056 -10.333 -14.406 1.00 88.65 91 TYR A CA 1
ATOM 696 C C . TYR A 1 91 ? -11.500 -10.352 -14.925 1.00 84.70 91 TYR A C 1
ATOM 697 O O . TYR A 1 91 ? -11.752 -10.032 -16.089 1.00 81.64 91 TYR A O 1
ATOM 706 N N . SER A 1 92 ? -12.452 -10.702 -14.066 1.00 113.71 92 SER A N 1
ATOM 707 C CA . SER A 1 92 ? -13.847 -10.767 -14.488 1.00 113.19 92 SER A CA 1
ATOM 708 C C . SER A 1 92 ? -14.560 -9.420 -14.536 1.00 114.97 92 SER A C 1
ATOM 709 O O . SER A 1 92 ? -15.485 -9.232 -15.334 1.00 115.79 92 SER A O 1
ATOM 712 N N . GLN A 1 93 ? -14.139 -8.489 -13.684 1.00 113.91 93 GLN A N 1
ATOM 713 C CA . GLN A 1 93 ? -14.753 -7.168 -13.645 1.00 118.03 93 GLN A CA 1
ATOM 714 C C . GLN A 1 93 ? -14.363 -6.342 -14.864 1.00 114.92 93 GLN A C 1
ATOM 715 O O . GLN A 1 93 ? -14.990 -5.322 -15.157 1.00 114.57 93 GLN A O 1
ATOM 721 N N . PHE A 1 94 ? -13.331 -6.782 -15.581 1.00 83.43 94 PHE A N 1
ATOM 722 C CA . PHE A 1 94 ? -12.879 -6.072 -16.777 1.00 89.91 94 PHE A CA 1
ATOM 723 C C . PHE A 1 94 ? -13.041 -6.900 -18.049 1.00 86.38 94 PHE A C 1
ATOM 724 O O . PHE A 1 94 ? -13.427 -6.380 -19.098 1.00 82.11 94 PHE A O 1
ATOM 732 N N . PHE A 1 95 ? -12.735 -8.186 -17.936 1.00 104.23 95 PHE A N 1
ATOM 733 C CA . PHE A 1 95 ? -12.829 -9.122 -19.049 1.00 108.52 95 PHE A CA 1
ATOM 734 C C . PHE A 1 95 ? -13.850 -10.196 -18.680 1.00 121.63 95 PHE A C 1
ATOM 735 O O . PHE A 1 95 ? -13.497 -11.347 -18.445 1.00 120.54 95 PHE A O 1
ATOM 743 N N . PRO A 1 96 ? -15.135 -9.828 -18.626 1.00 160.93 96 PRO A N 1
ATOM 744 C CA . PRO A 1 96 ? -16.175 -10.790 -18.274 1.00 171.06 96 PRO A CA 1
ATOM 745 C C . PRO A 1 96 ? -16.358 -11.894 -19.305 1.00 175.75 96 PRO A C 1
ATOM 746 O O . PRO A 1 96 ? -15.619 -12.874 -19.317 1.00 171.25 96 PRO A O 1
ATOM 750 N N . GLN A 1 97 ? -17.345 -11.726 -20.174 1.00 181.29 97 GLN A N 1
ATOM 751 C CA . GLN A 1 97 ? -17.644 -12.715 -21.194 1.00 178.21 97 GLN A CA 1
ATOM 752 C C . GLN A 1 97 ? -18.093 -14.003 -20.512 1.00 178.18 97 GLN A C 1
ATOM 753 O O . GLN A 1 97 ? -18.816 -13.953 -19.519 1.00 178.76 97 GLN A O 1
ATOM 759 N N . GLY A 1 98 ? -17.668 -15.155 -21.024 1.00 146.18 98 GLY A N 1
ATOM 760 C CA . GLY A 1 98 ? -18.076 -16.407 -20.412 1.00 143.96 98 GLY A CA 1
ATOM 761 C C . GLY A 1 98 ? -16.939 -17.188 -19.775 1.00 142.79 98 GLY A C 1
ATOM 762 O O . GLY A 1 98 ? -15.790 -17.036 -20.170 1.00 142.58 98 GLY A O 1
ATOM 763 N N . ASP A 1 99 ? -17.264 -18.010 -18.776 1.00 133.79 99 ASP A N 1
ATOM 764 C CA . ASP A 1 99 ? -16.288 -18.856 -18.074 1.00 135.49 99 ASP A CA 1
ATOM 765 C C . ASP A 1 99 ? -15.039 -18.081 -17.653 1.00 129.88 99 ASP A C 1
ATOM 766 O O . ASP A 1 99 ? -14.023 -18.670 -17.278 1.00 129.34 99 ASP A O 1
ATOM 771 N N . SER A 1 100 ? -15.142 -16.756 -17.695 1.00 91.09 100 SER A N 1
ATOM 772 C CA . SER A 1 100 ? -14.040 -15.857 -17.364 1.00 86.78 100 SER A CA 1
ATOM 773 C C . SER A 1 100 ? -13.125 -16.269 -16.210 1.00 83.42 100 SER A C 1
ATOM 774 O O . SER A 1 100 ? -11.938 -15.934 -16.212 1.00 82.65 100 SER A O 1
ATOM 777 N N . THR A 1 101 ? -13.660 -17.000 -15.238 1.00 95.73 101 THR A N 1
ATOM 778 C CA . THR A 1 101 ? -12.859 -17.415 -14.088 1.00 96.60 101 THR A CA 1
ATOM 779 C C . THR A 1 101 ? -11.796 -18.443 -14.436 1.00 91.03 101 THR A C 1
ATOM 780 O O . THR A 1 101 ? -10.726 -18.483 -13.821 1.00 92.13 101 THR A O 1
ATOM 784 N N . THR A 1 102 ? -12.093 -19.280 -15.419 1.00 117.32 102 THR A N 1
ATOM 785 C CA . THR A 1 102 ? -11.153 -20.311 -15.815 1.00 117.53 102 THR A CA 1
ATOM 786 C C . THR A 1 102 ? -10.028 -19.692 -16.643 1.00 113.15 102 THR A C 1
ATOM 787 O O . THR A 1 102 ? -8.849 -19.982 -16.415 1.00 111.21 102 THR A O 1
ATOM 791 N N . TYR A 1 103 ? -10.394 -18.821 -17.582 1.00 87.23 103 TYR A N 1
ATOM 792 C CA . TYR A 1 103 ? -9.405 -18.162 -18.426 1.00 87.27 103 TYR A CA 1
ATOM 793 C C . TYR A 1 103 ? -8.368 -17.492 -17.548 1.00 81.77 103 TYR A C 1
ATOM 794 O O . TYR A 1 103 ? -7.169 -17.751 -17.666 1.00 81.43 103 TYR A O 1
ATOM 803 N N . ALA A 1 104 ? -8.846 -16.608 -16.680 1.00 74.83 104 ALA A N 1
ATOM 804 C CA . ALA A 1 104 ? -7.973 -15.876 -15.778 1.00 73.16 104 ALA A CA 1
ATOM 805 C C . ALA A 1 104 ? -6.989 -16.859 -15.190 1.00 72.42 104 ALA A C 1
ATOM 806 O O . ALA A 1 104 ? -5.776 -16.641 -15.215 1.00 66.36 104 ALA A O 1
ATOM 808 N N . HIS A 1 105 ? -7.534 -17.952 -14.668 1.00 74.31 105 HIS A N 1
ATOM 809 C CA . HIS A 1 105 ? -6.729 -18.999 -14.062 1.00 83.97 105 HIS A CA 1
ATOM 810 C C . HIS A 1 105 ? -5.591 -19.390 -14.974 1.00 86.88 105 HIS A C 1
ATOM 811 O O . HIS A 1 105 ? -4.421 -19.220 -14.644 1.00 88.15 105 HIS A O 1
ATOM 818 N N . PHE A 1 106 ? -5.961 -19.925 -16.126 1.00 80.74 106 PHE A N 1
ATOM 819 C CA . PHE A 1 106 ? -4.997 -20.372 -17.116 1.00 81.50 106 PHE A CA 1
ATOM 820 C C . PHE A 1 106 ? -3.996 -19.286 -17.523 1.00 81.87 106 PHE A C 1
ATOM 821 O O . PHE A 1 106 ? -2.792 -19.537 -17.682 1.00 82.06 106 PHE A O 1
ATOM 829 N N . LEU A 1 107 ? -4.516 -18.080 -17.698 1.00 83.03 107 LEU A N 1
ATOM 830 C CA . LEU A 1 107 ? -3.708 -16.938 -18.096 1.00 77.86 107 LEU A CA 1
ATOM 831 C C . LEU A 1 107 ? -2.815 -16.478 -16.951 1.00 78.96 107 LEU A C 1
ATOM 832 O O . LEU A 1 107 ? -1.749 -15.906 -17.166 1.00 75.99 107 LEU A O 1
ATOM 837 N N . PHE A 1 108 ? -3.266 -16.746 -15.733 1.00 76.47 108 PHE A N 1
ATOM 838 C CA . PHE A 1 108 ? -2.542 -16.383 -14.526 1.00 84.61 108 PHE A CA 1
ATOM 839 C C . PHE A 1 108 ? -1.441 -17.392 -14.210 1.00 87.63 108 PHE A C 1
ATOM 840 O O . PHE A 1 108 ? -0.295 -17.019 -13.943 1.00 89.84 108 PHE A O 1
ATOM 848 N N . ASN A 1 109 ? -1.808 -18.670 -14.238 1.00 95.24 109 ASN A N 1
ATOM 849 C CA . ASN A 1 109 ? -0.884 -19.763 -13.951 1.00 102.83 109 ASN A CA 1
ATOM 850 C C . ASN A 1 109 ? 0.272 -19.820 -14.945 1.00 100.21 109 ASN A C 1
ATOM 851 O O . ASN A 1 109 ? 1.284 -20.477 -14.696 1.00 99.43 109 ASN A O 1
ATOM 856 N N . ALA A 1 110 ? 0.125 -19.120 -16.065 1.00 80.17 110 ALA A N 1
ATOM 857 C CA . ALA A 1 110 ? 1.158 -19.100 -17.093 1.00 79.29 110 ALA A CA 1
ATOM 858 C C . ALA A 1 110 ? 2.507 -18.572 -16.580 1.00 79.65 110 ALA A C 1
ATOM 859 O O . ALA A 1 110 ? 3.564 -18.962 -17.088 1.00 80.71 110 ALA A O 1
ATOM 861 N N . PHE A 1 111 ? 2.466 -17.695 -15.575 1.00 98.90 111 PHE A N 1
ATOM 862 C CA . PHE A 1 111 ? 3.692 -17.136 -15.006 1.00 98.28 111 PHE A CA 1
ATOM 863 C C . PHE A 1 111 ? 4.376 -18.102 -14.057 1.00 102.22 111 PHE A C 1
ATOM 864 O O . PHE A 1 111 ? 5.314 -17.733 -13.354 1.00 101.87 111 PHE A O 1
ATOM 872 N N . ASP A 1 112 ? 3.888 -19.338 -14.047 1.00 102.70 112 ASP A N 1
ATOM 873 C CA . ASP A 1 112 ? 4.436 -20.407 -13.222 1.00 106.16 112 ASP A CA 1
ATOM 874 C C . ASP A 1 112 ? 5.348 -21.231 -14.129 1.00 105.37 112 ASP A C 1
ATOM 875 O O . ASP A 1 112 ? 4.924 -22.251 -14.669 1.00 106.33 112 ASP A O 1
ATOM 880 N N . THR A 1 113 ? 6.590 -20.778 -14.303 1.00 123.14 113 THR A N 1
ATOM 881 C CA . THR A 1 113 ? 7.549 -21.453 -15.176 1.00 123.14 113 THR A CA 1
ATOM 882 C C . THR A 1 113 ? 8.234 -22.674 -14.582 1.00 124.11 113 THR A C 1
ATOM 883 O O . THR A 1 113 ? 8.817 -23.478 -15.310 1.00 121.16 113 THR A O 1
ATOM 887 N N . ASP A 1 114 ? 8.170 -22.818 -13.265 1.00 107.67 114 ASP A N 1
ATOM 888 C CA . ASP A 1 114 ? 8.791 -23.959 -12.602 1.00 111.05 114 ASP A CA 1
ATOM 889 C C . ASP A 1 114 ? 7.701 -24.892 -12.056 1.00 116.01 114 ASP A C 1
ATOM 890 O O . ASP A 1 114 ? 7.995 -25.900 -11.409 1.00 118.94 114 ASP A O 1
ATOM 895 N N . HIS A 1 115 ? 6.445 -24.539 -12.332 1.00 133.96 115 HIS A N 1
ATOM 896 C CA . HIS A 1 115 ? 5.275 -25.298 -11.886 1.00 140.76 115 HIS A CA 1
ATOM 897 C C . HIS A 1 115 ? 5.247 -25.377 -10.364 1.00 145.13 115 HIS A C 1
ATOM 898 O O . HIS A 1 115 ? 4.642 -26.281 -9.790 1.00 142.16 115 HIS A O 1
ATOM 905 N N . ASN A 1 116 ? 5.900 -24.409 -9.722 1.00 102.51 116 ASN A N 1
ATOM 906 C CA . ASN A 1 116 ? 5.989 -24.337 -8.268 1.00 108.26 116 ASN A CA 1
ATOM 907 C C . ASN A 1 116 ? 4.643 -24.449 -7.571 1.00 107.38 116 ASN A C 1
ATOM 908 O O . ASN A 1 116 ? 4.593 -24.563 -6.353 1.00 112.61 116 ASN A O 1
ATOM 913 N N . GLY A 1 117 ? 3.560 -24.420 -8.343 1.00 143.53 117 GLY A N 1
ATOM 914 C CA . GLY A 1 117 ? 2.233 -24.529 -7.761 1.00 135.74 117 GLY A CA 1
ATOM 915 C C . GLY A 1 117 ? 1.321 -23.352 -8.061 1.00 132.47 117 GLY A C 1
ATOM 916 O O . GLY A 1 117 ? 0.280 -23.512 -8.705 1.00 134.31 117 GLY A O 1
ATOM 917 N N . ALA A 1 118 ? 1.710 -22.169 -7.592 1.00 151.63 118 ALA A N 1
ATOM 918 C CA . ALA A 1 118 ? 0.926 -20.958 -7.807 1.00 147.27 118 ALA A CA 1
ATOM 919 C C . ALA A 1 118 ? 1.708 -19.917 -8.620 1.00 141.83 118 ALA A C 1
ATOM 920 O O . ALA A 1 118 ? 2.334 -20.247 -9.629 1.00 139.76 118 ALA A O 1
ATOM 922 N N . VAL A 1 119 ? 1.665 -18.659 -8.184 1.00 105.35 119 VAL A N 1
ATOM 923 C CA . VAL A 1 119 ? 2.369 -17.579 -8.872 1.00 100.00 119 VAL A CA 1
ATOM 924 C C . VAL A 1 119 ? 2.877 -16.544 -7.872 1.00 94.11 119 VAL A C 1
ATOM 925 O O . VAL A 1 119 ? 2.159 -16.154 -6.957 1.00 94.52 119 VAL A O 1
ATOM 929 N N . SER A 1 120 ? 4.119 -16.107 -8.049 1.00 121.64 120 SER A N 1
ATOM 930 C CA . SER A 1 120 ? 4.713 -15.129 -7.144 1.00 116.80 120 SER A CA 1
ATOM 931 C C . SER A 1 120 ? 5.125 -13.863 -7.873 1.00 114.73 120 SER A C 1
ATOM 932 O O . SER A 1 120 ? 5.330 -13.875 -9.088 1.00 113.82 120 SER A O 1
ATOM 935 N N . PHE A 1 121 ? 5.254 -12.773 -7.123 1.00 87.65 121 PHE A N 1
ATOM 936 C CA . PHE A 1 121 ? 5.674 -11.500 -7.691 1.00 94.42 121 PHE A CA 1
ATOM 937 C C . PHE A 1 121 ? 6.948 -11.739 -8.471 1.00 93.08 121 PHE A C 1
ATOM 938 O O . PHE A 1 121 ? 7.204 -11.086 -9.482 1.00 92.83 121 PHE A O 1
ATOM 946 N N . GLU A 1 122 ? 7.745 -12.685 -7.984 1.00 94.07 122 GLU A N 1
ATOM 947 C CA . GLU A 1 122 ? 9.009 -13.042 -8.617 1.00 98.70 122 GLU A CA 1
ATOM 948 C C . GLU A 1 122 ? 8.770 -13.562 -10.030 1.00 93.50 122 GLU A C 1
ATOM 949 O O . GLU A 1 122 ? 9.510 -13.234 -10.960 1.00 99.60 122 GLU A O 1
ATOM 955 N N . ASP A 1 123 ? 7.725 -14.368 -10.187 1.00 124.26 123 ASP A N 1
ATOM 956 C CA . ASP A 1 123 ? 7.383 -14.935 -11.484 1.00 117.04 123 ASP A CA 1
ATOM 957 C C . ASP A 1 123 ? 7.019 -13.857 -12.498 1.00 112.41 123 ASP A C 1
ATOM 958 O O . ASP A 1 123 ? 7.237 -14.024 -13.702 1.00 108.06 123 ASP A O 1
ATOM 963 N N . PHE A 1 124 ? 6.443 -12.763 -12.010 1.00 79.68 124 PHE A N 1
ATOM 964 C CA . PHE A 1 124 ? 6.095 -11.644 -12.867 1.00 78.50 124 PHE A CA 1
ATOM 965 C C . PHE A 1 124 ? 7.402 -10.907 -13.140 1.00 78.60 124 PHE A C 1
ATOM 966 O O . PHE A 1 124 ? 7.755 -10.664 -14.292 1.00 78.74 124 PHE A O 1
ATOM 974 N N . ILE A 1 125 ? 8.132 -10.595 -12.073 1.00 82.27 125 ILE A N 1
ATOM 975 C CA . ILE A 1 125 ? 9.414 -9.913 -12.188 1.00 82.83 125 ILE A CA 1
ATOM 976 C C . ILE A 1 125 ? 10.340 -10.641 -13.162 1.00 80.59 125 ILE A C 1
ATOM 977 O O . ILE A 1 125 ? 11.234 -10.039 -13.770 1.00 81.68 125 ILE A O 1
ATOM 982 N N . LYS A 1 126 ? 10.134 -11.945 -13.304 1.00 93.89 126 LYS A N 1
ATOM 983 C CA . LYS A 1 126 ? 10.951 -12.727 -14.221 1.00 93.66 126 LYS A CA 1
ATOM 984 C C . LYS A 1 126 ? 10.295 -12.660 -15.582 1.00 89.09 126 LYS A C 1
ATOM 985 O O . LYS A 1 126 ? 10.927 -12.272 -16.551 1.00 84.66 126 LYS A O 1
ATOM 991 N N . GLY A 1 127 ? 9.022 -13.039 -15.643 1.00 79.25 127 GLY A N 1
ATOM 992 C CA . GLY A 1 127 ? 8.307 -13.010 -16.902 1.00 76.87 127 GLY A CA 1
ATOM 993 C C . GLY A 1 127 ? 8.512 -11.670 -17.568 1.00 72.58 127 GLY A C 1
ATOM 994 O O . GLY A 1 127 ? 8.951 -11.579 -18.732 1.00 71.29 127 GLY A O 1
ATOM 995 N N . LEU A 1 128 ? 8.200 -10.622 -16.815 1.00 74.90 128 LEU A N 1
ATOM 996 C CA . LEU A 1 128 ? 8.358 -9.263 -17.300 1.00 76.36 128 LEU A CA 1
ATOM 997 C C . LEU A 1 128 ? 9.749 -9.124 -17.903 1.00 74.54 128 LEU A C 1
ATOM 998 O O . LEU A 1 128 ? 9.906 -8.750 -19.066 1.00 75.21 128 LEU A O 1
ATOM 1003 N N . SER A 1 129 ? 10.757 -9.444 -17.104 1.00 72.10 129 SER A N 1
ATOM 1004 C CA . SER A 1 129 ? 12.142 -9.355 -17.531 1.00 75.52 129 SER A CA 1
ATOM 1005 C C . SER A 1 129 ? 12.469 -10.132 -18.812 1.00 74.87 129 SER A C 1
ATOM 1006 O O . SER A 1 129 ? 13.352 -9.723 -19.568 1.00 78.53 129 SER A O 1
ATOM 1009 N N . ILE A 1 130 ? 11.766 -11.238 -19.061 1.00 76.04 130 ILE A N 1
ATOM 1010 C CA . ILE A 1 130 ? 12.021 -12.041 -20.252 1.00 73.57 130 ILE A CA 1
ATOM 1011 C C . ILE A 1 130 ? 11.648 -11.257 -21.504 1.00 72.18 130 ILE A C 1
ATOM 1012 O O . ILE A 1 130 ? 12.421 -11.184 -22.449 1.00 69.95 130 ILE A O 1
ATOM 1017 N N . LEU A 1 131 ? 10.456 -10.675 -21.516 1.00 78.61 131 LEU A N 1
ATOM 1018 C CA . LEU A 1 131 ? 10.013 -9.894 -22.669 1.00 81.53 131 LEU A CA 1
ATOM 1019 C C . LEU A 1 131 ? 10.824 -8.616 -22.793 1.00 82.23 131 LEU A C 1
ATOM 1020 O O . LEU A 1 131 ? 11.129 -8.147 -23.895 1.00 82.84 131 LEU A O 1
ATOM 1025 N N . LEU A 1 132 ? 11.167 -8.058 -21.640 1.00 80.64 132 LEU A N 1
ATOM 1026 C CA . LEU A 1 132 ? 11.900 -6.817 -21.590 1.00 85.38 132 LEU A CA 1
ATOM 1027 C C . LEU A 1 132 ? 13.341 -6.909 -22.037 1.00 86.77 132 LEU A C 1
ATOM 1028 O O . LEU A 1 132 ? 13.885 -5.926 -22.526 1.00 87.50 132 LEU A O 1
ATOM 1033 N N . ARG A 1 133 ? 13.980 -8.063 -21.880 1.00 81.73 133 ARG A N 1
ATOM 1034 C CA . ARG A 1 133 ? 15.371 -8.165 -22.305 1.00 82.86 133 ARG A CA 1
ATOM 1035 C C . ARG A 1 133 ? 15.892 -9.573 -22.594 1.00 80.94 133 ARG A C 1
ATOM 1036 O O . ARG A 1 133 ? 17.041 -9.741 -22.997 1.00 83.68 133 ARG A O 1
ATOM 1044 N N . GLY A 1 134 ? 15.063 -10.588 -22.394 1.00 89.44 134 GLY A N 1
ATOM 1045 C CA . GLY A 1 134 ? 15.519 -11.935 -22.673 1.00 84.45 134 GLY A CA 1
ATOM 1046 C C . GLY A 1 134 ? 15.660 -12.088 -24.171 1.00 83.03 134 GLY A C 1
ATOM 1047 O O . GLY A 1 134 ? 15.533 -11.111 -24.909 1.00 82.63 134 GLY A O 1
ATOM 1048 N N . THR A 1 135 ? 15.922 -13.308 -24.628 1.00 74.01 135 THR A N 1
ATOM 1049 C CA . THR A 1 135 ? 16.063 -13.575 -26.053 1.00 72.19 135 THR A CA 1
ATOM 1050 C C . THR A 1 135 ? 14.819 -14.259 -26.592 1.00 71.11 135 THR A C 1
ATOM 1051 O O . THR A 1 135 ? 14.014 -14.797 -25.831 1.00 70.78 135 THR A O 1
ATOM 1055 N N . VAL A 1 136 ? 14.678 -14.229 -27.914 1.00 75.92 136 VAL A N 1
ATOM 1056 C CA . VAL A 1 136 ? 13.551 -14.850 -28.591 1.00 75.87 136 VAL A CA 1
ATOM 1057 C C . VAL A 1 136 ? 13.312 -16.196 -27.923 1.00 78.32 136 VAL A C 1
ATOM 1058 O O . VAL A 1 136 ? 12.192 -16.521 -27.531 1.00 79.20 136 VAL A O 1
ATOM 1062 N N . GLN A 1 137 ? 14.389 -16.960 -27.787 1.00 82.28 137 GLN A N 1
ATOM 1063 C CA . GLN A 1 137 ? 14.350 -18.270 -27.151 1.00 88.80 137 GLN A CA 1
ATOM 1064 C C . GLN A 1 137 ? 13.535 -18.249 -25.865 1.00 85.86 137 GLN A C 1
ATOM 1065 O O . GLN A 1 137 ? 12.507 -18.917 -25.746 1.00 87.26 137 GLN A O 1
ATOM 1071 N N . GLU A 1 138 ? 14.024 -17.475 -24.905 1.00 72.59 138 GLU A N 1
ATOM 1072 C CA . GLU A 1 138 ? 13.385 -17.350 -23.611 1.00 69.84 138 GLU A CA 1
ATOM 1073 C C . GLU A 1 138 ? 11.947 -16.868 -23.750 1.00 66.47 138 GLU A C 1
ATOM 1074 O O . GLU A 1 138 ? 11.097 -17.179 -22.911 1.00 65.53 138 GLU A O 1
ATOM 1080 N N . LYS A 1 139 ? 11.676 -16.100 -24.802 1.00 67.55 139 LYS A N 1
ATOM 1081 C CA . LYS A 1 139 ? 10.321 -15.608 -25.020 1.00 63.88 139 LYS A CA 1
ATOM 1082 C C . LYS A 1 139 ? 9.470 -16.771 -25.497 1.00 61.98 139 LYS A C 1
ATOM 1083 O O . LYS A 1 139 ? 8.390 -17.034 -24.966 1.00 60.46 139 LYS A O 1
ATOM 1089 N N . LEU A 1 140 ? 9.970 -17.486 -26.493 1.00 63.64 140 LEU A N 1
ATOM 1090 C CA . LEU A 1 140 ? 9.237 -18.629 -26.990 1.00 65.60 140 LEU A CA 1
ATOM 1091 C C . LEU A 1 140 ? 9.007 -19.610 -25.843 1.00 71.39 140 LEU A C 1
ATOM 1092 O O . LEU A 1 140 ? 7.923 -20.175 -25.715 1.00 72.79 140 LEU A O 1
ATOM 1097 N N . ASN A 1 141 ? 10.018 -19.800 -25.000 1.00 77.21 141 ASN A N 1
ATOM 1098 C CA . ASN A 1 141 ? 9.881 -20.712 -23.862 1.00 83.39 141 ASN A CA 1
ATOM 1099 C C . ASN A 1 141 ? 8.735 -20.267 -22.952 1.00 84.61 141 ASN A C 1
ATOM 1100 O O . ASN A 1 141 ? 7.962 -21.090 -22.458 1.00 85.88 141 ASN A O 1
ATOM 1105 N N . TRP A 1 142 ? 8.614 -18.960 -22.733 1.00 84.98 142 TRP A N 1
ATOM 1106 C CA . TRP A 1 142 ? 7.544 -18.457 -21.883 1.00 86.15 142 TRP A CA 1
ATOM 1107 C C . TRP A 1 142 ? 6.215 -18.697 -22.576 1.00 82.03 142 TRP A C 1
ATOM 1108 O O . TRP A 1 142 ? 5.286 -19.211 -21.966 1.00 80.36 142 TRP A O 1
ATOM 1119 N N . ALA A 1 143 ? 6.135 -18.320 -23.854 1.00 70.67 143 ALA A N 1
ATOM 1120 C CA . ALA A 1 143 ? 4.917 -18.486 -24.649 1.00 67.71 143 ALA A CA 1
ATOM 1121 C C . ALA A 1 143 ? 4.426 -19.919 -24.605 1.00 67.22 143 ALA A C 1
ATOM 1122 O O . ALA A 1 143 ? 3.220 -20.176 -24.520 1.00 67.15 143 ALA A O 1
ATOM 1124 N N . PHE A 1 144 ? 5.369 -20.855 -24.670 1.00 72.08 144 PHE A N 1
ATOM 1125 C CA . PHE A 1 144 ? 5.030 -22.262 -24.628 1.00 75.72 144 PHE A CA 1
ATOM 1126 C C . PHE A 1 144 ? 4.259 -22.636 -23.354 1.00 75.88 144 PHE A C 1
AT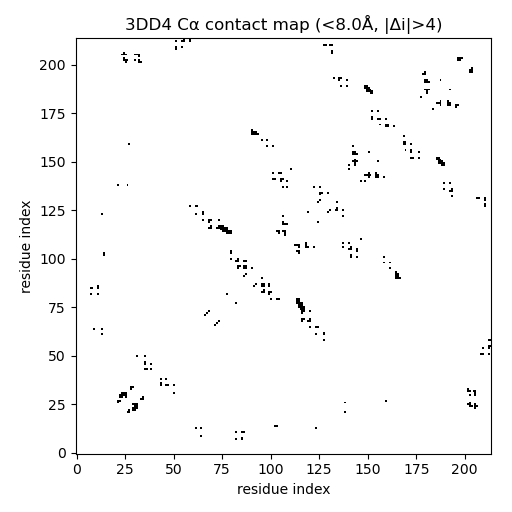OM 1127 O O . PHE A 1 144 ? 3.204 -23.262 -23.431 1.00 75.45 144 PHE A O 1
ATOM 1135 N N . ASN A 1 145 ? 4.785 -22.259 -22.186 1.00 60.99 145 ASN A N 1
ATOM 1136 C CA . ASN A 1 145 ? 4.126 -22.579 -20.917 1.00 66.88 145 ASN A CA 1
ATOM 1137 C C . ASN A 1 145 ? 2.718 -21.989 -20.856 1.00 62.31 145 ASN A C 1
ATOM 1138 O O . ASN A 1 145 ? 1.882 -22.402 -20.049 1.00 62.31 145 ASN A O 1
ATOM 1143 N N . LEU A 1 146 ? 2.455 -21.014 -21.712 1.00 83.63 146 LEU A N 1
ATOM 1144 C CA . LEU A 1 146 ? 1.133 -20.425 -21.734 1.00 79.42 146 LEU A CA 1
ATOM 1145 C C . LEU A 1 146 ? 0.215 -21.490 -22.330 1.00 78.89 146 LEU A C 1
ATOM 1146 O O . LEU A 1 146 ? -0.823 -21.797 -21.772 1.00 77.80 146 LEU A O 1
ATOM 1151 N N . TYR A 1 147 ? 0.613 -22.065 -23.457 1.00 68.40 147 TYR A N 1
ATOM 1152 C CA . TYR A 1 147 ? -0.172 -23.116 -24.097 1.00 67.90 147 TYR A CA 1
ATOM 1153 C C . TYR A 1 147 ? -0.156 -24.444 -23.317 1.00 67.73 147 TYR A C 1
ATOM 1154 O O . TYR A 1 147 ? -1.158 -25.175 -23.290 1.00 66.36 147 TYR A O 1
ATOM 1163 N N . ASP A 1 148 ? 0.975 -24.759 -22.695 1.00 62.68 148 ASP A N 1
ATOM 1164 C CA . ASP A 1 148 ? 1.082 -25.986 -21.916 1.00 61.73 148 ASP A CA 1
ATOM 1165 C C . ASP A 1 148 ? 0.325 -25.863 -20.586 1.00 58.96 148 ASP A C 1
ATOM 1166 O O . ASP A 1 148 ? 0.890 -26.086 -19.512 1.00 56.89 148 ASP A O 1
ATOM 1171 N N . ILE A 1 149 ? -0.958 -25.510 -20.684 1.00 55.92 149 ILE A N 1
ATOM 1172 C CA . ILE A 1 149 ? -1.857 -25.338 -19.538 1.00 56.89 149 ILE A CA 1
ATOM 1173 C C . ILE A 1 149 ? -1.617 -26.273 -18.350 1.00 57.98 149 ILE A C 1
ATOM 1174 O O . ILE A 1 149 ? -1.127 -25.860 -17.304 1.00 59.22 149 ILE A O 1
ATOM 1179 N N . ASN A 1 150 ? -1.992 -27.535 -18.531 1.00 78.05 150 ASN A N 1
ATOM 1180 C CA . ASN A 1 150 ? -1.848 -28.564 -17.505 1.00 79.48 150 ASN A CA 1
ATOM 1181 C C . ASN A 1 150 ? -0.424 -28.595 -16.999 1.00 79.59 150 ASN A C 1
ATOM 1182 O O . ASN A 1 150 ? 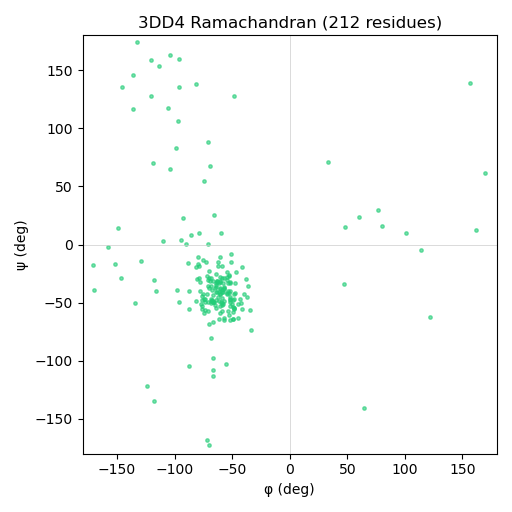-0.163 -29.027 -15.879 1.00 77.52 150 ASN A O 1
ATOM 1187 N N . LYS A 1 151 ? 0.495 -28.169 -17.858 1.00 67.58 151 LYS A N 1
ATOM 1188 C CA . LYS A 1 151 ? 1.906 -28.112 -17.514 1.00 68.48 151 LYS A CA 1
ATOM 1189 C C . LYS A 1 151 ? 2.646 -29.457 -17.509 1.00 66.18 151 LYS A C 1
ATOM 1190 O O . LYS A 1 151 ? 3.618 -29.628 -16.774 1.00 66.11 151 LYS A O 1
ATOM 1196 N N . ASP A 1 152 ? 2.201 -30.396 -18.345 1.00 74.90 152 ASP A N 1
ATOM 1197 C CA . ASP A 1 152 ? 2.838 -31.711 -18.440 1.00 74.13 152 ASP A CA 1
ATOM 1198 C C . ASP A 1 152 ? 4.102 -31.662 -19.297 1.00 72.57 152 ASP A C 1
ATOM 1199 O O . ASP A 1 152 ? 4.876 -32.624 -19.341 1.00 72.14 152 ASP A O 1
ATOM 1204 N N . GLY A 1 153 ? 4.296 -30.540 -19.987 1.00 65.17 153 GLY A N 1
ATOM 1205 C CA . GLY A 1 153 ? 5.459 -30.390 -20.849 1.00 65.99 153 GLY A CA 1
ATOM 1206 C C . GLY A 1 153 ? 5.137 -30.604 -22.321 1.00 67.31 153 GLY A C 1
ATOM 1207 O O . GLY A 1 153 ? 6.040 -30.669 -23.158 1.00 62.24 153 GLY A O 1
ATOM 1208 N N . TYR A 1 154 ? 3.842 -30.692 -22.627 1.00 78.88 154 TYR A N 1
ATOM 1209 C CA . TYR A 1 154 ? 3.336 -30.923 -23.988 1.00 87.27 154 TYR A CA 1
ATOM 1210 C C . TYR A 1 154 ? 2.212 -29.940 -24.274 1.00 85.06 154 TYR A C 1
ATOM 1211 O O . TYR A 1 154 ? 1.788 -29.202 -23.387 1.00 85.69 154 TYR A O 1
ATOM 1220 N N . ILE A 1 155 ? 1.723 -29.949 -25.512 1.00 73.75 155 ILE A N 1
ATOM 1221 C CA . ILE A 1 155 ? 0.615 -29.081 -25.890 1.00 82.28 155 ILE A CA 1
ATOM 1222 C C . ILE A 1 155 ? -0.410 -29.848 -26.726 1.00 77.77 155 ILE A C 1
ATOM 1223 O O . ILE A 1 155 ? -0.113 -30.298 -27.828 1.00 80.57 155 ILE A O 1
ATOM 1228 N N . THR A 1 156 ? -1.622 -29.986 -26.210 1.00 84.30 156 THR A N 1
ATOM 1229 C CA . THR A 1 156 ? -2.656 -30.703 -26.941 1.00 87.76 156 THR A CA 1
ATOM 1230 C C . THR A 1 156 ? -3.539 -29.736 -27.706 1.00 89.52 156 THR A C 1
ATOM 1231 O O . THR A 1 156 ? -3.957 -28.712 -27.171 1.00 88.55 156 THR A O 1
ATOM 1235 N N . LYS A 1 157 ? -3.825 -30.070 -28.961 1.00 90.87 157 LYS A N 1
ATOM 1236 C CA . LYS A 1 157 ? -4.659 -29.231 -29.813 1.00 98.77 157 LYS A CA 1
ATOM 1237 C C . LYS A 1 157 ? -5.863 -28.649 -29.088 1.00 101.81 157 LYS A C 1
ATOM 1238 O O . LYS A 1 157 ? -6.444 -27.666 -29.543 1.00 102.65 157 LYS A O 1
ATOM 1244 N N . GLU A 1 158 ? -6.232 -29.243 -27.959 1.00 84.22 158 GLU A N 1
ATOM 1245 C CA . GLU A 1 158 ? -7.363 -28.747 -27.177 1.00 87.85 158 GLU A CA 1
ATOM 1246 C C . GLU A 1 158 ? -6.875 -27.660 -26.204 1.00 81.84 158 GLU A C 1
ATOM 1247 O O . GLU A 1 158 ? -7.545 -26.644 -25.997 1.00 83.84 158 GLU A O 1
ATOM 1253 N N . GLU A 1 159 ? -5.708 -27.879 -25.608 1.00 91.26 159 GLU A N 1
ATOM 1254 C CA . GLU A 1 159 ? -5.143 -26.903 -24.687 1.00 82.97 159 GLU A CA 1
ATOM 1255 C C . GLU A 1 159 ? -4.910 -25.610 -25.449 1.00 83.10 159 GLU A C 1
ATOM 1256 O O . GLU A 1 159 ? -5.029 -24.522 -24.901 1.00 81.50 159 GLU A O 1
ATOM 1262 N N . MET A 1 160 ? -4.574 -25.744 -26.723 1.00 80.70 160 MET A N 1
ATOM 1263 C CA . MET A 1 160 ? -4.309 -24.595 -27.563 1.00 82.49 160 MET A CA 1
ATOM 1264 C C . MET A 1 160 ? -5.620 -23.983 -28.003 1.00 83.61 160 MET A C 1
ATOM 1265 O O . MET A 1 160 ? -5.701 -22.781 -28.241 1.00 84.55 160 MET A O 1
ATOM 1270 N N . LEU A 1 161 ? -6.656 -24.811 -28.095 1.00 97.37 161 LEU A N 1
ATOM 1271 C CA . LEU A 1 161 ? -7.971 -24.350 -28.525 1.00 103.02 161 LEU A CA 1
ATOM 1272 C C . LEU A 1 161 ? -8.712 -23.707 -27.364 1.00 100.23 161 LEU A C 1
ATOM 1273 O O . LEU A 1 161 ? -9.666 -22.956 -27.564 1.00 102.13 161 LEU A O 1
ATOM 1278 N N . ASP A 1 162 ? -8.272 -24.008 -26.147 1.00 106.18 162 ASP A N 1
ATOM 1279 C CA . ASP A 1 162 ? -8.876 -23.426 -24.958 1.00 107.76 162 ASP A CA 1
ATOM 1280 C C . ASP A 1 162 ? -8.349 -21.999 -24.870 1.00 99.47 162 ASP A C 1
ATOM 1281 O O . ASP A 1 162 ? -9.125 -21.048 -24.782 1.00 98.59 162 ASP A O 1
ATOM 1286 N N . ILE A 1 163 ? -7.026 -21.859 -24.911 1.00 96.88 163 ILE A N 1
ATOM 1287 C CA . ILE A 1 163 ? -6.389 -20.551 -24.837 1.00 92.10 163 ILE A CA 1
ATOM 1288 C C . ILE A 1 163 ? -7.040 -19.688 -25.879 1.00 96.30 163 ILE A C 1
ATOM 1289 O O . ILE A 1 163 ? -7.524 -18.602 -25.565 1.00 95.38 163 ILE A O 1
ATOM 1294 N N . MET A 1 164 ? -7.066 -20.173 -27.119 1.00 72.33 164 MET A N 1
ATOM 1295 C CA . MET A 1 164 ? -7.676 -19.421 -28.210 1.00 82.54 164 MET A CA 1
ATOM 1296 C C . MET A 1 164 ? -9.015 -18.798 -27.790 1.00 81.88 164 MET A C 1
ATOM 1297 O O . MET A 1 164 ? -9.268 -17.618 -28.042 1.00 84.44 164 MET A O 1
ATOM 1302 N N . LYS A 1 165 ? -9.871 -19.586 -27.146 1.00 90.92 165 LYS A N 1
ATOM 1303 C CA . LYS A 1 165 ? -11.158 -19.074 -26.703 1.00 91.19 165 LYS A CA 1
ATOM 1304 C C . LYS A 1 165 ? -10.910 -18.068 -25.582 1.00 85.33 165 LYS A C 1
ATOM 1305 O O . LYS A 1 165 ? -11.462 -16.961 -25.588 1.00 85.11 165 LYS A O 1
ATOM 1311 N N . ALA A 1 166 ? -10.063 -18.461 -24.634 1.00 92.91 166 ALA A N 1
ATOM 1312 C CA . ALA A 1 166 ? -9.714 -17.617 -23.495 1.00 88.43 166 ALA A CA 1
ATOM 1313 C C . ALA A 1 166 ? -9.370 -16.196 -23.933 1.00 87.18 166 ALA A C 1
ATOM 1314 O O . ALA A 1 166 ? -9.479 -15.254 -23.146 1.00 85.53 166 ALA A O 1
ATOM 1316 N N . ILE A 1 167 ? -8.967 -16.053 -25.194 1.00 75.35 167 ILE A N 1
ATOM 1317 C CA . ILE A 1 167 ? -8.592 -14.764 -25.756 1.00 76.01 167 ILE A CA 1
ATOM 1318 C C . ILE A 1 167 ? -9.709 -14.065 -26.514 1.00 82.24 167 ILE A C 1
ATOM 1319 O O . ILE A 1 167 ? -9.962 -12.882 -26.276 1.00 81.52 167 ILE A O 1
ATOM 1324 N N . TYR A 1 168 ? -10.370 -14.776 -27.426 1.00 118.71 168 TYR A N 1
ATOM 1325 C CA . TYR A 1 168 ? -11.456 -14.161 -28.185 1.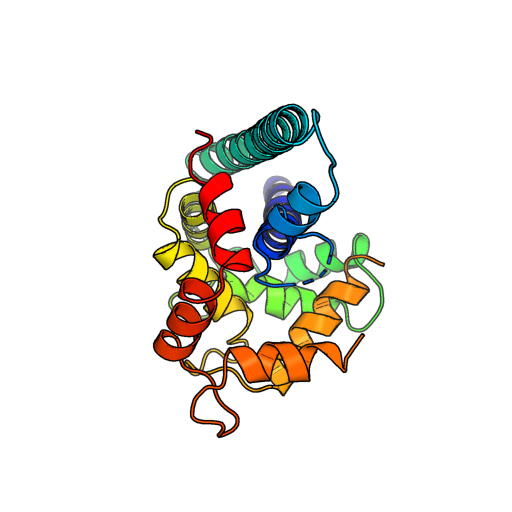00 129.07 168 TYR A CA 1
ATOM 1326 C C . TYR A 1 168 ? -12.443 -13.556 -27.223 1.00 128.04 168 TYR A C 1
ATOM 1327 O O . TYR A 1 168 ? -13.053 -12.527 -27.509 1.00 131.83 168 TYR A O 1
ATOM 1336 N N . ASP A 1 169 ? -12.598 -14.193 -26.072 1.00 95.86 169 ASP A N 1
ATOM 1337 C CA . ASP A 1 169 ? -13.513 -13.677 -25.074 1.00 95.21 169 ASP A CA 1
ATOM 1338 C C . ASP A 1 169 ? -12.897 -12.458 -24.398 1.00 92.56 169 ASP A C 1
ATOM 1339 O O . ASP A 1 169 ? -13.554 -11.428 -24.256 1.00 90.54 169 ASP A O 1
ATOM 1344 N N . MET A 1 170 ? -11.636 -12.564 -23.995 1.00 96.24 170 MET A N 1
ATOM 1345 C CA . MET A 1 170 ? -10.968 -11.443 -23.346 1.00 96.14 170 MET A CA 1
ATOM 1346 C C . MET A 1 170 ? -11.174 -10.170 -24.182 1.00 98.71 170 MET A C 1
ATOM 1347 O O . MET A 1 170 ? -11.706 -9.169 -23.694 1.00 98.22 170 MET A O 1
ATOM 1352 N N . MET A 1 171 ? -10.752 -10.219 -25.444 1.00 123.32 171 MET A N 1
ATOM 1353 C CA . MET A 1 171 ? -10.909 -9.091 -26.361 1.00 126.77 171 MET A CA 1
ATOM 1354 C C . MET A 1 171 ? -12.399 -8.896 -26.617 1.00 125.72 171 MET A C 1
ATOM 1355 O O . MET A 1 171 ? -13.146 -8.538 -25.708 1.00 125.10 171 MET A O 1
ATOM 1360 N N . GLY A 1 172 ? -12.833 -9.136 -27.851 1.00 115.97 172 GLY A N 1
ATOM 1361 C CA . GLY A 1 172 ? -14.242 -8.986 -28.174 1.00 117.07 172 GLY A CA 1
ATOM 1362 C C . GLY A 1 172 ? -14.720 -9.928 -29.265 1.00 116.44 172 GLY A C 1
ATOM 1363 O O . GLY A 1 172 ? -13.952 -10.172 -30.224 1.00 113.93 172 GLY A O 1
ATOM 1364 N N . PRO A 1 184 ? -12.091 -18.387 -34.550 1.00 155.14 184 PRO A N 1
ATOM 1365 C CA . PRO A 1 184 ? -13.018 -18.642 -33.417 1.00 155.44 184 PRO A CA 1
ATOM 1366 C C . PRO A 1 184 ? -12.783 -19.996 -32.742 1.00 157.27 184 PRO A C 1
ATOM 1367 O O . PRO A 1 184 ? -13.030 -20.156 -31.542 1.00 158.28 184 PRO A O 1
ATOM 1371 N N . ARG A 1 185 ? -12.296 -20.959 -33.519 1.00 199.46 185 ARG A N 1
ATOM 1372 C CA . ARG A 1 185 ? -12.028 -22.305 -33.020 1.00 199.46 185 ARG A CA 1
ATOM 1373 C C . ARG A 1 185 ? -11.259 -23.126 -34.052 1.00 199.46 185 ARG A C 1
ATOM 1374 O O . ARG A 1 185 ? -10.361 -23.891 -33.705 1.00 199.46 185 ARG A O 1
ATOM 1382 N N . GLN A 1 186 ? -11.610 -22.954 -35.322 1.00 143.94 186 GLN A N 1
ATOM 1383 C CA . GLN A 1 186 ? -10.965 -23.686 -36.404 1.00 145.27 186 GLN A CA 1
ATOM 1384 C C . GLN A 1 186 ? -9.519 -23.265 -36.681 1.00 141.18 186 GLN A C 1
ATOM 1385 O O . GLN A 1 186 ? -8.744 -24.040 -37.237 1.00 142.57 186 GLN A O 1
ATOM 1391 N N . HIS A 1 187 ? -9.155 -22.045 -36.295 1.00 177.10 187 HIS A N 1
ATOM 1392 C CA . HIS A 1 187 ? -7.794 -21.558 -36.519 1.00 175.61 187 HIS A CA 1
ATOM 1393 C C . HIS A 1 187 ? -6.792 -22.382 -35.729 1.00 170.20 187 HIS A C 1
ATOM 1394 O O . HIS A 1 187 ? -5.658 -22.576 -36.163 1.00 171.10 187 HIS A O 1
ATOM 1401 N N . VAL A 1 188 ? -7.217 -22.859 -34.564 1.00 128.61 188 VAL A N 1
ATOM 1402 C CA . VAL A 1 188 ? -6.356 -23.663 -33.709 1.00 125.35 188 VAL A CA 1
ATOM 1403 C C . VAL A 1 188 ? -5.747 -24.820 -34.491 1.00 124.32 188 VAL A C 1
ATOM 1404 O O . VAL A 1 188 ? -4.547 -25.058 -34.405 1.00 122.93 188 VAL A O 1
ATOM 1408 N N . GLU A 1 189 ? -6.572 -25.535 -35.255 1.00 112.43 189 GLU A N 1
ATOM 1409 C CA . GLU A 1 189 ? -6.089 -26.665 -36.045 1.00 114.71 189 GLU A CA 1
ATOM 1410 C C . GLU A 1 189 ? -4.902 -26.281 -36.916 1.00 110.22 189 GLU A C 1
ATOM 1411 O O . GLU A 1 189 ? -3.815 -26.827 -36.766 1.00 111.35 189 GLU A O 1
ATOM 1417 N N . THR A 1 190 ? -5.103 -25.331 -37.821 1.00 117.32 190 THR A N 1
ATOM 1418 C CA . THR A 1 190 ? -4.032 -24.897 -38.714 1.00 114.10 190 THR A CA 1
ATOM 1419 C C . THR A 1 190 ? -2.784 -24.386 -37.999 1.00 106.09 190 THR A C 1
ATOM 1420 O O . THR A 1 190 ? -1.669 -24.552 -38.498 1.00 106.73 190 THR A O 1
ATOM 1424 N N . PHE A 1 191 ? -2.969 -23.760 -36.841 1.00 94.72 191 PHE A N 1
ATOM 1425 C CA . PHE A 1 191 ? -1.834 -23.247 -36.079 1.00 91.34 191 PHE A CA 1
ATOM 1426 C C . PHE A 1 191 ? -1.107 -24.404 -35.389 1.00 84.07 191 PHE A C 1
ATOM 1427 O O . PHE A 1 191 ? 0.128 -24.470 -35.367 1.00 80.74 191 PHE A O 1
ATOM 1435 N N . PHE A 1 192 ? -1.891 -25.314 -34.824 1.00 93.45 192 PHE A N 1
ATOM 1436 C CA . PHE A 1 192 ? -1.351 -26.471 -34.134 1.00 92.06 192 PHE A CA 1
ATOM 1437 C C . PHE A 1 192 ? -0.611 -27.346 -35.133 1.00 91.76 192 PHE A C 1
ATOM 1438 O O . PHE A 1 192 ? 0.424 -27.924 -34.810 1.00 92.59 192 PHE A O 1
ATOM 1446 N N . GLN A 1 193 ? -1.136 -27.430 -36.353 1.00 85.56 193 GLN A N 1
ATOM 1447 C CA . GLN A 1 193 ? -0.511 -28.258 -37.380 1.00 89.54 193 GLN A CA 1
ATOM 1448 C C . GLN A 1 193 ? 0.871 -27.731 -37.741 1.00 90.73 193 GLN A C 1
ATOM 1449 O O . GLN A 1 193 ? 1.731 -28.491 -38.202 1.00 89.19 193 GLN A O 1
ATOM 1455 N N . LYS A 1 194 ? 1.086 -26.434 -37.525 1.00 96.22 194 LYS A N 1
ATOM 1456 C CA . LYS A 1 194 ? 2.383 -25.824 -37.805 1.00 98.24 194 LYS A CA 1
ATOM 1457 C C . LYS A 1 194 ? 3.383 -26.298 -36.757 1.00 97.56 194 LYS A C 1
ATOM 1458 O O . LYS A 1 194 ? 4.525 -26.634 -37.076 1.00 98.92 194 LYS A O 1
ATOM 1464 N N . MET A 1 195 ? 2.935 -26.331 -35.505 1.00 117.07 195 MET A N 1
ATOM 1465 C CA . MET A 1 195 ? 3.771 -26.762 -34.395 1.00 114.65 195 MET A CA 1
ATOM 1466 C C . MET A 1 195 ? 3.927 -28.280 -34.353 1.00 112.20 195 MET A C 1
ATOM 1467 O O . MET A 1 195 ? 5.039 -28.780 -34.198 1.00 109.26 195 MET A O 1
ATOM 1472 N N . ASP A 1 196 ? 2.821 -29.012 -34.477 1.00 107.90 196 ASP A N 1
ATOM 1473 C CA . ASP A 1 196 ? 2.869 -30.476 -34.436 1.00 105.46 196 ASP A CA 1
ATOM 1474 C C . ASP A 1 196 ? 3.511 -31.057 -35.688 1.00 106.71 196 ASP A C 1
ATOM 1475 O O . ASP A 1 196 ? 2.821 -31.379 -36.654 1.00 109.25 196 ASP A O 1
ATOM 1480 N N . LYS A 1 197 ? 4.835 -31.195 -35.653 1.00 133.08 197 LYS A N 1
ATOM 1481 C CA . LYS A 1 197 ? 5.615 -31.725 -36.770 1.00 135.99 197 LYS A CA 1
ATOM 1482 C C . LYS A 1 197 ? 5.371 -33.220 -36.974 1.00 137.39 197 LYS A C 1
ATOM 1483 O O . LYS A 1 197 ? 4.777 -33.626 -37.972 1.00 136.19 197 LYS A O 1
ATOM 1489 N N . ASN A 1 198 ? 5.831 -34.023 -36.015 1.00 138.26 198 ASN A N 1
ATOM 1490 C CA . ASN A 1 198 ? 5.686 -35.480 -36.049 1.00 143.68 198 ASN A CA 1
ATOM 1491 C C . ASN A 1 198 ? 4.219 -35.921 -36.104 1.00 145.03 198 ASN A C 1
ATOM 1492 O O . ASN A 1 198 ? 3.907 -37.106 -35.955 1.00 149.94 198 ASN A O 1
ATOM 1497 N N . LYS A 1 199 ? 3.335 -34.949 -36.315 1.00 158.11 199 LYS A N 1
ATOM 1498 C CA . LYS A 1 199 ? 1.895 -35.165 -36.422 1.00 158.13 199 LYS A CA 1
ATOM 1499 C C . LYS A 1 199 ? 1.352 -36.291 -35.554 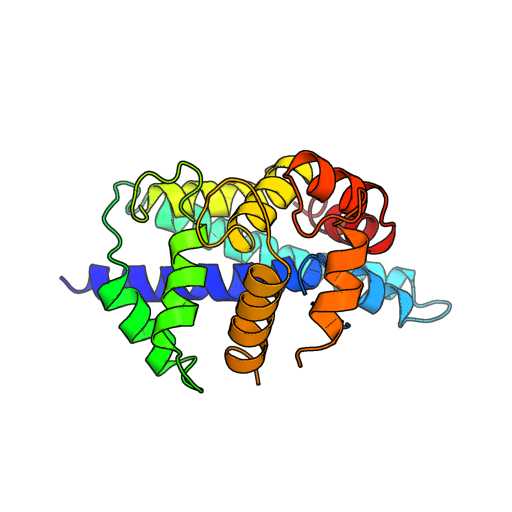1.00 151.57 199 LYS A C 1
ATOM 1500 O O . LYS A 1 199 ? 0.952 -37.329 -36.073 1.00 149.56 199 LYS A O 1
ATOM 1506 N N . ASP A 1 200 ? 1.324 -36.083 -34.241 1.00 119.93 200 ASP A N 1
ATOM 1507 C CA . ASP A 1 200 ? 0.822 -37.099 -33.329 1.00 113.65 200 ASP A CA 1
ATOM 1508 C C . ASP A 1 200 ? -0.229 -36.592 -32.350 1.00 108.54 200 ASP A C 1
ATOM 1509 O O . ASP A 1 200 ? -0.910 -37.389 -31.710 1.00 109.37 200 ASP A O 1
ATOM 1514 N N . GLY A 1 201 ? -0.359 -35.276 -32.220 1.00 102.46 201 GLY A N 1
ATOM 1515 C CA . GLY A 1 201 ? -1.352 -34.737 -31.309 1.00 93.57 201 GLY A CA 1
ATOM 1516 C C . GLY A 1 201 ? -0.769 -33.986 -30.130 1.00 89.51 201 GLY A C 1
ATOM 1517 O O . GLY A 1 201 ? -1.512 -33.416 -29.321 1.00 89.30 201 GLY A O 1
ATOM 1518 N N . VAL A 1 202 ? 0.558 -34.007 -30.023 1.00 80.94 202 VAL A N 1
ATOM 1519 C CA . VAL A 1 202 ? 1.248 -33.302 -28.952 1.00 75.24 202 VAL A CA 1
ATOM 1520 C C . VAL A 1 202 ? 2.471 -32.564 -29.491 1.00 77.13 202 VAL A C 1
ATOM 1521 O O . VAL A 1 202 ? 3.127 -33.037 -30.417 1.00 75.05 202 VAL A O 1
ATOM 1525 N N . VAL A 1 203 ? 2.760 -31.403 -28.902 1.00 87.05 203 VAL A N 1
ATOM 1526 C CA . VAL A 1 203 ? 3.893 -30.569 -29.300 1.00 85.66 203 VAL A CA 1
ATOM 1527 C C . VAL A 1 203 ? 4.855 -30.366 -28.116 1.00 89.16 203 VAL A C 1
ATOM 1528 O O . VAL A 1 203 ? 4.433 -29.962 -27.029 1.00 87.23 203 VAL A O 1
ATOM 1532 N N . THR A 1 204 ? 6.138 -30.655 -28.325 1.00 82.56 204 THR A N 1
ATOM 1533 C CA . THR A 1 204 ? 7.140 -30.482 -27.270 1.00 89.56 204 THR A CA 1
ATOM 1534 C C . THR A 1 204 ? 7.818 -29.133 -27.436 1.00 91.59 204 THR A C 1
ATOM 1535 O O . THR A 1 204 ? 7.792 -28.552 -28.526 1.00 95.43 204 THR A O 1
ATOM 1539 N N . ILE A 1 205 ? 8.437 -28.636 -26.368 1.00 88.16 205 ILE A N 1
ATOM 1540 C CA . ILE A 1 205 ? 9.097 -27.339 -26.445 1.00 94.48 205 ILE A CA 1
ATOM 1541 C C . ILE A 1 205 ? 9.983 -27.259 -27.686 1.00 92.63 205 ILE A C 1
ATOM 1542 O O . ILE A 1 205 ? 9.845 -26.347 -28.503 1.00 89.67 205 ILE A O 1
ATOM 1547 N N . ASP A 1 206 ? 10.887 -28.219 -27.835 1.00 107.52 206 ASP A N 1
ATOM 1548 C CA . ASP A 1 206 ? 11.770 -28.235 -28.992 1.00 111.45 206 ASP A CA 1
ATOM 1549 C C . ASP A 1 206 ? 10.943 -28.072 -30.266 1.00 105.81 206 ASP A C 1
ATOM 1550 O O . ASP A 1 206 ? 11.229 -27.208 -31.090 1.00 108.42 206 ASP A O 1
ATOM 1555 N N . GLU A 1 207 ? 9.909 -28.892 -30.420 1.00 109.39 207 GLU A N 1
ATOM 1556 C CA . GLU A 1 207 ? 9.050 -28.805 -31.595 1.00 103.90 207 GLU A CA 1
ATOM 1557 C C . GLU A 1 207 ? 8.498 -27.397 -31.769 1.00 102.65 207 GLU A C 1
ATOM 1558 O O . GLU A 1 207 ? 8.448 -26.868 -32.884 1.00 99.86 207 GLU A O 1
ATOM 1564 N N . PHE A 1 208 ? 8.082 -26.802 -30.653 1.00 96.44 208 PHE A N 1
ATOM 1565 C CA . PHE A 1 208 ? 7.527 -25.455 -30.638 1.00 101.20 208 PHE A CA 1
ATOM 1566 C C . PHE A 1 208 ? 8.503 -24.453 -31.227 1.00 102.00 208 PHE A C 1
ATOM 1567 O O . PHE A 1 208 ? 8.226 -23.862 -32.271 1.00 101.40 208 PHE A O 1
ATOM 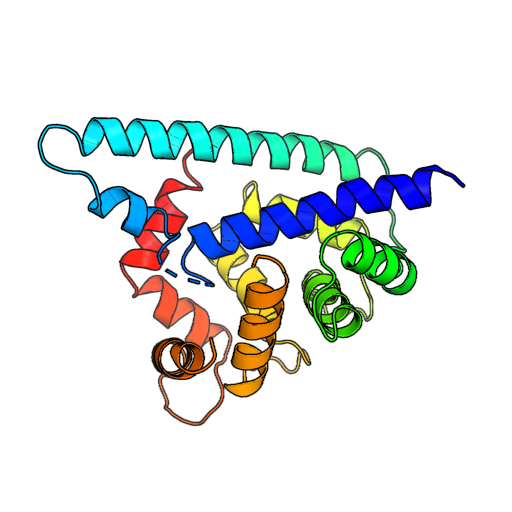1575 N N . ILE A 1 209 ? 9.646 -24.270 -30.562 1.00 80.78 209 ILE A N 1
ATOM 1576 C CA . ILE A 1 209 ? 10.627 -23.292 -31.016 1.00 84.14 209 ILE A CA 1
ATOM 1577 C C . ILE A 1 209 ? 11.216 -23.544 -32.390 1.00 80.77 209 ILE A C 1
ATOM 1578 O O . ILE A 1 209 ? 11.753 -22.623 -32.991 1.00 83.65 209 ILE A O 1
ATOM 1583 N N . GLU A 1 210 ? 11.114 -24.767 -32.902 1.00 96.35 210 GLU A N 1
ATOM 1584 C CA . GLU A 1 210 ? 11.653 -25.053 -34.228 1.00 97.22 210 GLU A CA 1
ATOM 1585 C C . GLU A 1 210 ? 10.709 -24.526 -35.301 1.00 91.34 210 GLU A C 1
ATOM 1586 O O . GLU A 1 210 ? 11.150 -23.981 -36.314 1.00 89.02 210 GLU A O 1
ATOM 1592 N N . SER A 1 211 ? 9.409 -24.685 -35.073 1.00 83.23 211 SER A N 1
ATOM 1593 C CA . SER A 1 211 ? 8.408 -24.211 -36.020 1.00 80.86 211 SER A CA 1
ATOM 1594 C C . SER A 1 211 ? 8.403 -22.689 -36.065 1.00 80.96 211 SER A C 1
ATOM 1595 O O . SER A 1 211 ? 8.422 -22.096 -37.138 1.00 82.34 211 SER A O 1
ATOM 1598 N N . CYS A 1 212 ? 8.387 -22.057 -34.896 1.00 82.40 212 CYS A N 1
ATOM 1599 C CA . CYS A 1 212 ? 8.393 -20.599 -34.817 1.00 82.71 212 CYS A CA 1
ATOM 1600 C C . CYS A 1 212 ? 9.665 -20.002 -35.408 1.00 84.73 212 CYS A C 1
ATOM 1601 O O . CYS A 1 212 ? 9.613 -18.978 -36.092 1.00 86.05 212 CYS A O 1
ATOM 1604 N N . GLN A 1 213 ? 10.805 -20.635 -35.128 1.00 75.26 213 GLN A N 1
ATOM 1605 C CA . GLN A 1 213 ? 12.090 -20.147 -35.620 1.00 78.81 213 GLN A CA 1
ATOM 1606 C C . GLN A 1 213 ? 12.212 -20.285 -37.118 1.00 81.39 213 GLN A C 1
ATOM 1607 O O . GLN A 1 213 ? 12.913 -19.502 -37.764 1.00 80.91 213 GLN A O 1
ATOM 1613 N N . LYS A 1 214 ? 11.528 -21.273 -37.677 1.00 70.64 214 LYS A N 1
ATOM 1614 C CA . LYS A 1 214 ? 11.576 -21.464 -39.117 1.00 74.23 214 LYS A CA 1
ATOM 1615 C C . LYS A 1 214 ? 10.395 -20.748 -39.773 1.00 73.57 214 LYS A C 1
ATOM 1616 O O . LYS A 1 214 ? 10.196 -20.845 -40.979 1.00 74.32 214 LYS A O 1
ATOM 1622 N N . ASP A 1 215 ? 9.604 -20.041 -38.969 1.00 84.53 215 ASP A N 1
ATOM 1623 C CA . ASP A 1 215 ? 8.453 -19.293 -39.476 1.00 83.93 215 ASP A CA 1
ATOM 1624 C C . ASP A 1 215 ? 8.894 -17.855 -39.659 1.00 84.53 215 ASP A C 1
ATOM 1625 O O . ASP A 1 215 ? 9.073 -17.127 -38.691 1.00 87.37 215 ASP A O 1
ATOM 1630 N N . GLU A 1 216 ? 9.075 -17.458 -40.912 1.00 92.35 216 GLU A N 1
ATOM 1631 C CA . GLU A 1 216 ? 9.502 -16.106 -41.244 1.00 93.22 216 GLU A CA 1
ATOM 1632 C C . GLU A 1 216 ? 8.716 -15.000 -40.532 1.00 86.94 216 GLU A C 1
ATOM 1633 O O . GLU A 1 216 ? 9.310 -14.029 -40.063 1.00 85.77 216 GLU A O 1
ATOM 1639 N N . ASN A 1 217 ? 7.392 -15.146 -40.444 1.00 81.99 217 ASN A N 1
ATOM 1640 C CA . ASN A 1 217 ? 6.538 -14.132 -39.814 1.00 74.74 217 ASN A CA 1
ATOM 1641 C C . ASN A 1 217 ? 6.697 -13.959 -38.297 1.00 69.63 217 ASN A C 1
ATOM 1642 O O . ASN A 1 217 ? 6.809 -12.841 -37.810 1.00 68.10 217 ASN A O 1
ATOM 1647 N N . ILE A 1 218 ? 6.681 -15.051 -37.546 1.00 68.41 218 ILE A N 1
ATOM 1648 C CA . ILE A 1 218 ? 6.862 -14.963 -36.108 1.00 63.66 218 ILE A CA 1
ATOM 1649 C C . ILE A 1 218 ? 8.270 -14.439 -35.838 1.00 64.28 218 ILE A C 1
ATOM 1650 O O . ILE A 1 218 ? 8.500 -13.701 -34.877 1.00 65.36 218 ILE A O 1
ATOM 1655 N N . MET A 1 219 ? 9.217 -14.832 -36.685 1.00 77.46 219 MET A N 1
ATOM 1656 C CA . MET A 1 219 ? 10.597 -14.400 -36.526 1.00 78.34 219 MET A CA 1
ATOM 1657 C C . MET A 1 219 ? 10.764 -12.905 -36.763 1.00 79.80 219 MET A C 1
ATOM 1658 O O . MET A 1 219 ? 11.085 -12.153 -35.842 1.00 79.02 219 MET A O 1
ATOM 1663 N N . ARG A 1 220 ? 10.543 -12.471 -37.997 1.00 81.74 220 ARG A N 1
ATOM 1664 C CA . ARG A 1 220 ? 10.683 -11.061 -38.323 1.00 83.42 220 ARG A CA 1
ATOM 1665 C C . ARG A 1 220 ? 9.967 -10.174 -37.315 1.00 77.04 220 ARG A C 1
ATOM 1666 O O . ARG A 1 220 ? 10.416 -9.064 -37.029 1.00 76.89 220 ARG A O 1
ATOM 1674 N N . SER A 1 221 ? 8.861 -10.671 -36.772 1.00 71.62 221 SER A N 1
ATOM 1675 C CA . SER A 1 221 ? 8.104 -9.911 -35.797 1.00 67.45 221 SER A CA 1
ATOM 1676 C C . SER A 1 221 ? 8.847 -9.809 -34.480 1.00 67.83 221 SER A C 1
ATOM 1677 O O . SER A 1 221 ? 9.120 -8.710 -34.001 1.00 68.57 221 SER A O 1
ATOM 1680 N N . MET A 1 222 ? 9.180 -10.952 -33.901 1.00 64.18 222 MET A N 1
ATOM 1681 C CA . MET A 1 222 ? 9.907 -10.968 -32.640 1.00 67.19 222 MET A CA 1
ATOM 1682 C C . MET A 1 222 ? 11.275 -10.278 -32.764 1.00 70.80 222 MET A C 1
ATOM 1683 O O . MET A 1 222 ? 11.814 -9.735 -31.786 1.00 70.63 222 MET A O 1
ATOM 1688 N N . GLN A 1 223 ? 11.829 -10.311 -33.975 1.00 67.41 223 GLN A N 1
ATOM 1689 C CA . GLN A 1 223 ? 13.109 -9.675 -34.251 1.00 74.97 223 GLN A CA 1
ATOM 1690 C C . GLN A 1 223 ? 12.979 -8.171 -34.057 1.00 73.91 223 GLN A C 1
ATOM 1691 O O . GLN A 1 223 ? 13.730 -7.568 -33.299 1.00 75.70 223 GLN A O 1
ATOM 1697 N N . LEU A 1 224 ? 12.012 -7.569 -34.738 1.00 76.03 224 LEU A N 1
ATOM 1698 C CA . LEU A 1 224 ? 11.794 -6.133 -34.645 1.00 81.03 224 LEU A CA 1
ATOM 1699 C C . LEU A 1 224 ? 11.550 -5.656 -33.212 1.00 78.25 224 LEU A C 1
ATOM 1700 O O . LEU A 1 224 ? 12.007 -4.583 -32.817 1.00 78.52 224 LEU A O 1
ATOM 1705 N N . PHE A 1 225 ? 10.827 -6.445 -32.430 1.00 76.51 225 PHE A N 1
ATOM 1706 C CA . PHE A 1 225 ? 10.538 -6.024 -31.075 1.00 75.92 225 PHE A CA 1
ATOM 1707 C C . PHE A 1 225 ? 11.715 -6.023 -30.109 1.00 77.16 225 PHE A C 1
ATOM 1708 O O . PHE A 1 225 ? 11.782 -5.140 -29.258 1.00 79.63 225 PHE A O 1
ATOM 1716 N N . GLU A 1 226 ? 12.637 -6.982 -30.185 1.00 93.28 226 GLU A N 1
ATOM 1717 C CA . GLU A 1 226 ? 13.740 -6.909 -29.237 1.00 95.69 226 GLU A CA 1
ATOM 1718 C C . GLU A 1 226 ? 15.031 -6.409 -29.866 1.00 97.88 226 GLU A C 1
ATOM 1719 O O . GLU A 1 226 ? 16.029 -7.104 -29.950 1.00 94.37 226 GLU A O 1
ATOM 1725 N N . ASN A 1 227 ? 14.972 -5.160 -30.300 1.00 88.14 227 ASN A N 1
ATOM 1726 C CA . ASN A 1 227 ? 16.075 -4.446 -30.930 1.00 88.83 227 ASN A CA 1
ATOM 1727 C C . ASN A 1 227 ? 15.808 -2.993 -30.595 1.00 90.05 227 ASN A C 1
ATOM 1728 O O . ASN A 1 227 ? 16.678 -2.140 -30.716 1.00 88.84 227 ASN A O 1
ATOM 1733 N N . VAL A 1 228 ? 14.573 -2.733 -30.187 1.00 142.05 228 VAL A N 1
ATOM 1734 C CA . VAL A 1 228 ? 14.096 -1.402 -29.879 1.00 143.14 228 VAL A CA 1
ATOM 1735 C C . VAL A 1 228 ? 14.690 -0.666 -28.678 1.00 143.94 228 VAL A C 1
ATOM 1736 O O . VAL A 1 228 ? 14.778 0.563 -28.709 1.00 143.41 228 VAL A O 1
ATOM 1740 N N . ILE A 1 229 ? 15.101 -1.387 -27.635 1.00 103.70 229 ILE A N 1
ATOM 1741 C CA . ILE A 1 229 ? 15.680 -0.743 -26.440 1.00 107.53 229 ILE A CA 1
ATOM 1742 C C . ILE A 1 229 ? 16.315 0.628 -26.730 1.00 103.63 229 ILE A C 1
ATOM 1743 O O . ILE A 1 229 ? 15.883 1.614 -26.098 1.00 106.90 229 ILE A O 1
#

Organism: Mus musculus (NCBI:txid10090)

GO terms:
  GO:0005509 calcium ion binding (F, IDA)
  GO:0008076 voltage-gated potassium channel complex (C, IDA)
  GO:0015459 potassium channel regulator activity (F, IMP)
  GO:1901379 regulation of potassium ion transmembrane transport (P, IMP)

CATH classification: 1.10.238.10

Secondary structure (DSSP, 8-state):
-HHHHHHHHHHHHHHHHHHHHHHHHT-----HHHHHTTS-STTHHHHHHHHHHHHHHHHHHHHHHHHHHHTT--S----HHHHHHHHHHHS-SSSHHHHHHHHHHTT-SS--SS--HHHHHHHHHHHHHS-HHHHHHHHHHHH-TT-SS--BHHHHHHHHHHHHHH----THHHHHHHHH-SS-SSB--HHHHHHHHHT-HHHHHHHHHHTT--

Radius of gyration: 17.19 Å; Cα contacts (8 Å, |Δi|>4): 242; chains: 1; bounding box: 34×42×55 Å

B-factor: mean 96.48, std 32.39, range [41.33, 199.46]

Foldseek 3Di:
DVVLVVLLVLVVVLLVLVVLLCVCLVVQCNHLVVQLVVDDDPCSVVSLVVSLVVLLVSLVSLVVSLVPLPVPPQWFDNDLPVNLVVQCVQLNFPPSSVLSVLSQCLLVLVPPPHHTSNSSNVLSVCLNANDPLSVLSSSVSSLCRVVPQKHFLVSQQVNSVSPCSRPVHRVVSVVVVPLQCDVPDGIHGSVSRCVSCVVDPRSVVSSVSSNVSD

InterPro domains:
  IPR002048 EF-hand domain [PF13499] (159-232)
  IPR002048 EF-hand domain [PF13833] (125-146)
  IPR002048 EF-hand domain [PS50222] (120-155)
  IPR002048 EF-hand domain [PS50222] (156-191)
  IPR002048 EF-hand domain [PS50222] (204-239)
  IPR002048 EF-hand domain [SM00054] (124-152)
  IPR002048 EF-hand domain [SM00054] (160-188)
  IPR002048 EF-hand domain [SM00054] (208-236)
  IPR002048 EF-hand domain [cd00051] (124-186)
  IPR002048 EF-hand domain [cd00051] (160-231)
  IPR011992 EF-hand domain pair [SSF47473] (69-246)
  IPR018247 EF-Hand 1, calcium-binding site [PS00018] (133-145)
  IPR018247 EF-Hand 1, calcium-binding site [PS00018] (169-181)
  IPR018247 EF-Hand 1, calcium-binding site [PS00018] (217-229)
  IPR028846 Recoverin family [PTHR23055] (64-241)

Nearest PDB structures (foldseek):
  3dd4-assembly1_A  TM=1.005E+00  e=6.332E-32  Mus musculus
  1s6c-assembly1_A-2  TM=6.902E-01  e=1.450E-14  Rattus norvegicus
  2i2r-assembly3_N  TM=7.199E-01  e=9.946E-13  Homo sapiens
  5fyx-assembly1_A  TM=7.191E-01  e=4.907E-09  Drosophila melanogaster
  4by5-assembly2_A-3  TM=6.867E-01  e=9.163E-09  Drosophila melanogaster

Solvent-accessible surface area: 11146 Å² total; per-residue (Å²): 186,112,94,78,47,122,31,6,85,30,0,10,79,0,2,49,6,9,8,82,1,3,21,35,0,16,0,40,164,63,5,14,18,34,69,32,98,140,30,88,99,180,80,82,85,100,18,71,118,116,10,61,54,86,18,107,153,9,10,95,70,0,69,120,28,14,113,30,10,64,94,138,27,71,74,27,115,8,61,40,129,31,0,36,122,22,1,34,150,106,34,79,108,35,102,15,74,74,21,0,63,11,6,1,20,0,3,3,34,96,85,111,60,63,4,33,11,98,15,0,22,88,0,0,20,17,1,20,176,12,57,27,70,78,2,0,60,8,0,12,13,8,0,3,33,83,27,75,36,97,0,49,68,106,19,0,27,64,1,10,108,1,5,87,20,20,108,95,90,163,127,88,0,63,82,30,2,85,93,0,6,141,89,164,85,33,51,0,49,59,106,24,1,25,88,12,0,79,164,25,114,44,6,23,127,0,0,66,36,4,48,109,21,169

Sequence (214 aa):
MNLEGLEMIAVLIVIVLFVKLLEQFGLIEDSVEDELEMATVRHRPEALELLEAQSKFTKKELQILYRGFKNECPSGVVNEETFKEIYSQFFPQGDSTTYAHFLFNAFDTDHNGAVSFEDFIKGLSILLRGTVQEKLNWAFNLYDINKDGYITKEEMLDIMKAIYDMMGPRQHVETFFQKMDKNKDGVVTIDEFIESCQKDENIMRSMQLFENVI